Protein AF-X1CEB2-F1 (afdb_monomer_lite)

Organism: NCBI:txid412755

Radius of gyration: 35.11 Å; chains: 1; bounding box: 62×77×97 Å

Structure (mmCIF, N/CA/C/O backbone):
data_AF-X1CEB2-F1
#
_entry.id   AF-X1CEB2-F1
#
loop_
_atom_site.group_PDB
_atom_site.id
_atom_site.type_symbol
_atom_site.label_atom_id
_atom_site.label_alt_id
_atom_site.label_comp_id
_atom_site.label_asym_id
_atom_site.label_entity_id
_atom_site.label_seq_id
_atom_site.pdbx_PDB_ins_code
_atom_site.Cartn_x
_atom_site.Cartn_y
_atom_site.Cartn_z
_atom_site.occupancy
_atom_site.B_iso_or_equiv
_atom_site.auth_seq_id
_atom_site.auth_comp_id
_atom_site.auth_asym_id
_atom_site.auth_atom_id
_atom_site.pdbx_PDB_model_num
ATOM 1 N N . SER A 1 1 ? 34.721 19.495 4.329 1.00 43.88 1 SER A N 1
ATOM 2 C CA . SER A 1 1 ? 34.462 19.969 5.704 1.00 43.88 1 SER A CA 1
ATOM 3 C C . SER A 1 1 ? 33.907 18.803 6.505 1.00 43.88 1 SER A C 1
ATOM 5 O O . SER A 1 1 ? 32.762 18.424 6.318 1.00 43.88 1 SER A O 1
ATOM 7 N N . LEU A 1 2 ? 34.766 18.150 7.291 1.00 29.27 2 LEU A N 1
ATOM 8 C CA . LEU A 1 2 ? 34.435 16.990 8.127 1.00 29.27 2 LEU A CA 1
ATOM 9 C C . LEU A 1 2 ? 34.033 17.492 9.516 1.00 29.27 2 LEU A C 1
ATOM 11 O O . LEU A 1 2 ? 34.863 18.062 10.221 1.00 29.27 2 LEU A O 1
ATOM 15 N N . THR A 1 3 ? 32.770 17.304 9.892 1.00 33.66 3 THR A N 1
ATOM 16 C CA . THR A 1 3 ? 32.265 17.666 11.220 1.00 33.66 3 THR A CA 1
ATOM 17 C C . THR A 1 3 ? 32.551 16.522 12.190 1.00 33.66 3 THR A C 1
ATOM 19 O O . THR A 1 3 ? 31.974 15.441 12.091 1.00 33.66 3 THR A O 1
ATOM 22 N N . LEU A 1 4 ? 33.492 16.762 13.103 1.00 30.94 4 LEU A N 1
ATOM 23 C CA . LEU A 1 4 ? 33.868 15.872 14.198 1.00 30.94 4 LEU A CA 1
ATOM 24 C C . LEU A 1 4 ? 32.735 15.844 15.242 1.00 30.94 4 LEU A C 1
ATOM 26 O O . LEU A 1 4 ? 32.425 16.875 15.835 1.00 30.94 4 LEU A O 1
ATOM 30 N N . TYR A 1 5 ? 32.139 14.679 15.504 1.00 30.50 5 TYR A N 1
ATOM 31 C CA . TYR A 1 5 ? 31.246 14.493 16.652 1.00 30.50 5 TYR A CA 1
ATOM 32 C C . TYR A 1 5 ? 32.079 14.254 17.917 1.00 30.50 5 TYR A C 1
ATOM 34 O O . TYR A 1 5 ? 32.694 13.200 18.086 1.00 30.50 5 TYR A O 1
ATOM 42 N N . GLN A 1 6 ? 32.104 15.244 18.811 1.00 33.94 6 GLN A N 1
ATOM 43 C CA . GLN A 1 6 ? 32.663 15.109 20.154 1.00 33.94 6 GLN A CA 1
ATOM 44 C C . GLN A 1 6 ? 31.704 14.295 21.032 1.00 33.94 6 GLN A C 1
ATOM 46 O O . GLN A 1 6 ? 30.565 14.686 21.280 1.00 33.94 6 GLN A O 1
ATOM 51 N N . LYS A 1 7 ? 32.184 13.147 21.511 1.00 37.31 7 LYS A N 1
ATOM 52 C CA . LYS A 1 7 ? 31.501 12.290 22.482 1.00 37.31 7 LYS A CA 1
ATOM 53 C C . LYS A 1 7 ? 31.576 12.964 23.857 1.00 37.31 7 LYS A C 1
ATOM 55 O O . LYS A 1 7 ? 32.637 12.989 24.474 1.00 37.31 7 LYS A O 1
ATOM 60 N N . VAL A 1 8 ? 30.469 13.549 24.310 1.00 38.50 8 VAL A N 1
ATOM 61 C CA . VAL A 1 8 ? 30.357 14.157 25.645 1.00 38.50 8 VAL A CA 1
ATOM 62 C C . VAL A 1 8 ? 30.125 13.039 26.662 1.00 38.50 8 VAL A C 1
ATOM 64 O O . VAL A 1 8 ? 29.129 12.324 26.585 1.00 38.50 8 VAL A O 1
ATOM 67 N N . SER A 1 9 ? 31.066 12.853 27.588 1.00 43.09 9 SER A N 1
ATOM 68 C CA . SER A 1 9 ? 30.920 11.912 28.703 1.00 43.09 9 SER A CA 1
ATOM 69 C C . SER A 1 9 ? 29.807 12.359 29.663 1.00 43.09 9 SER A C 1
ATOM 71 O O . SER A 1 9 ? 29.659 13.563 29.895 1.00 43.09 9 SER A O 1
ATOM 73 N N . PRO A 1 10 ? 29.045 11.423 30.258 1.00 41.50 10 PRO A N 1
ATOM 74 C CA . PRO A 1 10 ? 28.002 11.753 31.221 1.00 41.50 10 PRO A CA 1
ATOM 75 C C . PRO A 1 10 ? 28.608 12.390 32.478 1.00 41.50 10 PRO A C 1
ATOM 77 O O . PRO A 1 10 ? 29.572 11.880 33.051 1.00 41.50 10 PRO A O 1
ATOM 80 N N . ARG A 1 11 ? 28.043 13.529 32.895 1.00 44.78 11 ARG A N 1
ATOM 81 C CA . ARG A 1 11 ? 28.369 14.183 34.167 1.00 44.78 11 ARG A CA 1
ATOM 82 C C . ARG A 1 11 ? 27.870 13.313 35.320 1.00 44.78 11 ARG A C 1
ATOM 84 O O . ARG A 1 11 ? 26.710 12.910 35.326 1.00 44.78 11 ARG A O 1
ATOM 91 N N . SER A 1 12 ? 28.741 13.060 36.292 1.00 49.38 12 SER A N 1
ATOM 92 C CA . SER A 1 12 ? 28.392 12.397 37.548 1.00 49.38 12 SER A CA 1
ATOM 93 C C . SER A 1 12 ? 27.309 13.182 38.306 1.00 49.38 12 SER A C 1
ATOM 95 O O . SER A 1 12 ? 27.364 14.417 38.313 1.00 49.38 12 SER A O 1
ATOM 97 N N . PRO A 1 13 ? 26.350 12.505 38.961 1.00 49.38 13 PRO A N 1
ATOM 98 C CA . PRO A 1 13 ? 25.328 13.169 39.759 1.00 49.38 13 PRO A CA 1
ATOM 99 C C . PRO A 1 13 ? 25.946 13.780 41.025 1.00 49.38 13 PRO A C 1
ATOM 101 O O . PRO A 1 13 ? 26.781 13.164 41.689 1.00 49.38 13 PRO A O 1
ATOM 104 N N . LEU A 1 14 ? 25.539 15.010 41.342 1.00 54.09 14 LEU A N 1
ATOM 105 C CA . LEU A 1 14 ? 25.906 15.697 42.580 1.00 54.09 14 LEU A CA 1
ATOM 106 C C . LEU A 1 14 ? 25.208 15.027 43.779 1.00 54.09 14 LEU A C 1
ATOM 108 O O . LEU A 1 14 ? 24.024 14.699 43.677 1.00 54.09 14 LEU A O 1
ATOM 112 N N . PRO A 1 15 ? 25.889 14.849 44.924 1.00 56.75 15 PRO A N 1
ATOM 113 C CA . PRO A 1 15 ? 25.266 14.335 46.133 1.00 56.75 15 PRO A CA 1
ATOM 114 C C . PRO A 1 15 ? 24.570 15.477 46.889 1.00 56.75 15 PRO A C 1
ATOM 116 O O . PRO A 1 15 ? 25.174 16.522 47.122 1.00 56.75 15 PRO A O 1
ATOM 119 N N . GLY A 1 16 ? 23.325 15.265 47.326 1.00 56.09 16 GLY A N 1
ATOM 120 C CA . GLY A 1 16 ? 22.755 16.042 48.438 1.00 56.09 16 GLY A CA 1
ATOM 121 C C . GLY A 1 16 ? 21.576 16.974 48.148 1.00 56.09 16 GLY A C 1
ATOM 122 O O . GLY A 1 16 ? 21.402 17.944 48.877 1.00 56.09 16 GLY A O 1
ATOM 123 N N . GLY A 1 17 ? 20.739 16.689 47.148 1.00 43.66 17 GLY A N 1
ATOM 124 C CA . GLY A 1 17 ? 19.412 17.304 47.025 1.00 43.66 17 GLY A CA 1
ATOM 125 C C . GLY A 1 17 ? 18.332 16.237 47.148 1.00 43.66 17 GLY A C 1
ATOM 126 O O . GLY A 1 17 ? 18.301 15.323 46.332 1.00 43.66 17 GLY A O 1
ATOM 127 N N . ASN A 1 18 ? 17.475 16.323 48.166 1.00 50.88 18 ASN A N 1
ATOM 128 C CA . ASN A 1 18 ? 16.294 15.473 48.293 1.00 50.88 18 ASN A CA 1
ATOM 129 C C . ASN A 1 18 ? 15.324 15.824 47.138 1.00 50.88 18 ASN A C 1
ATOM 131 O O . ASN A 1 18 ? 14.776 16.926 47.161 1.00 50.88 18 ASN A O 1
ATOM 135 N N . PRO A 1 19 ? 15.124 14.971 46.110 1.00 47.44 19 PRO A N 1
ATOM 136 C CA . PRO A 1 19 ? 14.366 15.333 44.909 1.00 47.44 19 PRO A CA 1
ATOM 137 C C . PRO A 1 19 ? 12.847 15.154 45.067 1.00 47.44 19 PRO A C 1
ATOM 139 O O . PRO A 1 19 ? 12.110 15.253 44.095 1.00 47.44 19 PRO A O 1
ATOM 142 N N . LEU A 1 20 ? 12.364 14.890 46.283 1.00 46.47 20 LEU A N 1
ATOM 143 C CA . LEU A 1 20 ? 10.971 14.529 46.560 1.00 46.47 20 LEU A CA 1
ATOM 144 C C . LEU A 1 20 ? 10.123 15.697 47.083 1.00 46.47 20 LEU A C 1
ATOM 146 O O . LEU A 1 20 ? 9.143 15.482 47.789 1.00 46.47 20 LEU A O 1
ATOM 150 N N . ALA A 1 21 ? 10.442 16.937 46.705 1.00 50.28 21 ALA A N 1
ATOM 151 C CA . ALA A 1 21 ? 9.417 17.980 46.664 1.00 50.28 21 ALA A CA 1
ATOM 152 C C . ALA A 1 21 ? 8.608 17.778 45.373 1.00 50.28 21 ALA A C 1
ATOM 154 O O . ALA A 1 21 ? 8.754 18.514 44.399 1.00 50.28 21 ALA A O 1
ATOM 155 N N . LEU A 1 22 ? 7.849 16.678 45.367 1.00 49.28 22 LEU A N 1
ATOM 156 C CA . LEU A 1 22 ? 6.928 16.281 44.315 1.00 49.28 22 LEU A CA 1
ATOM 157 C C . LEU A 1 22 ? 5.978 17.440 44.029 1.00 49.28 22 LEU A C 1
ATOM 159 O O . LEU A 1 22 ? 5.303 17.949 44.927 1.00 49.28 22 LEU A O 1
ATOM 163 N N . TYR A 1 23 ? 5.957 17.846 42.765 1.00 48.47 23 TYR A N 1
ATOM 164 C CA . TYR A 1 23 ? 4.911 18.676 42.203 1.00 48.47 23 TYR A CA 1
ATOM 165 C C . TYR A 1 23 ? 3.559 18.066 42.588 1.00 48.47 23 TYR A C 1
ATOM 167 O O . TYR A 1 23 ? 3.249 16.941 42.204 1.00 48.47 23 TYR A O 1
ATOM 175 N N . LYS A 1 24 ? 2.770 18.801 43.379 1.00 51.56 24 LYS A N 1
ATOM 176 C CA . LYS A 1 24 ? 1.338 18.544 43.550 1.00 51.56 24 LYS A CA 1
ATOM 177 C C . LYS A 1 24 ? 0.628 18.975 42.265 1.00 51.56 24 LYS A C 1
ATOM 179 O O . LYS A 1 24 ? -0.045 20.001 42.244 1.00 51.56 24 LYS A O 1
ATOM 184 N N . GLU A 1 25 ? 0.855 18.247 41.180 1.00 55.91 25 GLU A N 1
ATOM 185 C CA . GLU A 1 25 ? -0.029 18.323 40.021 1.00 55.91 25 GLU A CA 1
ATOM 186 C C . GLU A 1 25 ? -1.347 17.670 40.436 1.00 55.91 25 GLU A C 1
ATOM 188 O O . GLU A 1 25 ? -1.366 16.593 41.040 1.00 55.91 25 GLU A O 1
ATOM 193 N N . SER A 1 26 ? -2.459 18.369 40.209 1.00 61.12 26 SER A N 1
ATOM 194 C CA . SER A 1 26 ? -3.783 17.804 40.449 1.00 61.12 26 SER A CA 1
ATOM 195 C C . SER A 1 26 ? -3.896 16.495 39.674 1.00 61.12 26 SER A C 1
ATOM 197 O O . SER A 1 26 ? -3.499 16.431 38.515 1.00 61.12 26 SER A O 1
ATOM 199 N N . THR A 1 27 ? -4.458 15.454 40.285 1.00 61.38 27 THR A N 1
ATOM 200 C CA . THR A 1 27 ? -4.599 14.102 39.705 1.00 61.38 27 THR A CA 1
ATOM 201 C C . THR A 1 27 ? -5.292 14.074 38.331 1.00 61.38 27 THR A C 1
ATOM 203 O O . THR A 1 27 ? -5.174 13.090 37.596 1.00 61.38 27 THR A O 1
ATOM 206 N N . SER A 1 28 ? -5.952 15.170 37.938 1.00 67.44 28 SER A N 1
ATOM 207 C CA . SER A 1 28 ? -6.462 15.417 36.589 1.00 67.44 28 SER A CA 1
ATOM 208 C C . SER A 1 28 ? -5.383 15.541 35.502 1.00 67.44 28 SER A C 1
ATOM 210 O O . SER A 1 28 ? -5.720 15.373 34.336 1.00 67.44 28 SER A O 1
ATOM 212 N N . GLU A 1 29 ? -4.115 15.800 35.841 1.00 82.50 29 GLU A N 1
ATOM 213 C CA . GLU A 1 29 ? -3.022 16.033 34.876 1.00 82.50 29 GLU A CA 1
ATOM 214 C C . GLU A 1 29 ? -2.165 14.792 34.580 1.00 82.50 29 GLU A C 1
ATOM 216 O O . GLU A 1 29 ? -1.305 14.824 33.699 1.00 82.50 29 GLU A O 1
ATOM 221 N N . LEU A 1 30 ? -2.399 13.668 35.267 1.00 86.56 30 LEU A N 1
ATOM 222 C CA . LEU A 1 30 ? -1.682 12.432 34.956 1.00 86.56 30 LEU A CA 1
ATOM 223 C C . LEU A 1 30 ? -2.038 11.955 33.542 1.00 86.56 30 LEU A C 1
ATOM 225 O O . LEU A 1 30 ? -3.216 11.823 33.204 1.00 86.56 30 LEU A O 1
ATOM 229 N N . SER A 1 31 ? -1.016 11.632 32.745 1.00 90.06 31 SER A N 1
ATOM 230 C CA . SER A 1 31 ? -1.212 10.963 31.458 1.00 90.06 31 SER A CA 1
ATOM 231 C C . SER A 1 31 ? -1.927 9.623 31.646 1.00 90.06 31 SER A C 1
ATOM 233 O O . SER A 1 31 ? -1.720 8.933 32.650 1.00 90.06 31 SER A O 1
ATOM 235 N N . ASP A 1 32 ? -2.731 9.223 30.661 1.00 88.56 32 ASP A N 1
ATOM 236 C CA . ASP A 1 32 ? -3.500 7.971 30.710 1.00 88.56 32 ASP A CA 1
ATOM 237 C C . ASP A 1 32 ? -2.604 6.745 30.936 1.00 88.56 32 ASP A C 1
ATOM 239 O O . ASP A 1 32 ? -2.981 5.803 31.631 1.00 88.56 32 ASP A O 1
ATOM 243 N N . GLU A 1 33 ? -1.374 6.780 30.422 1.00 90.69 33 GLU A N 1
ATOM 244 C CA . GLU A 1 33 ? -0.394 5.707 30.591 1.00 90.69 33 GLU A CA 1
ATOM 245 C C . GLU A 1 33 ? 0.154 5.627 32.028 1.00 90.69 33 GLU A C 1
ATOM 247 O O . GLU A 1 33 ? 0.277 4.533 32.587 1.00 90.69 33 GLU A O 1
ATOM 252 N N . ASN A 1 34 ? 0.390 6.773 32.677 1.00 92.00 34 ASN A N 1
ATOM 253 C CA . ASN A 1 34 ? 0.783 6.816 34.088 1.00 92.00 34 ASN A CA 1
ATOM 254 C C . ASN A 1 34 ? -0.372 6.380 34.997 1.00 92.00 34 ASN A C 1
ATOM 256 O O . ASN A 1 34 ? -0.156 5.575 35.907 1.00 92.00 34 ASN A O 1
ATOM 260 N N . LYS A 1 35 ? -1.601 6.848 34.721 1.00 93.44 35 LYS A N 1
ATOM 261 C CA . LYS A 1 35 ? -2.811 6.392 35.427 1.00 93.44 35 LYS A CA 1
ATOM 262 C C . LYS A 1 35 ? -2.974 4.879 35.297 1.00 93.44 35 LYS A C 1
ATOM 264 O O . LYS A 1 35 ? -3.154 4.202 36.307 1.00 93.44 35 LYS A O 1
ATOM 269 N N . ARG A 1 36 ? -2.824 4.331 34.085 1.00 94.69 36 ARG A N 1
ATOM 270 C CA . ARG A 1 36 ? -2.888 2.884 33.833 1.00 94.69 36 ARG A CA 1
ATOM 271 C C . ARG A 1 36 ? -1.859 2.114 34.644 1.00 94.69 36 ARG A C 1
ATOM 273 O O . ARG A 1 36 ? -2.226 1.139 35.288 1.00 94.69 36 ARG A O 1
ATOM 280 N N . SER A 1 37 ? -0.601 2.549 34.650 1.00 94.19 37 SER A N 1
ATOM 281 C CA . SER A 1 37 ? 0.468 1.882 35.406 1.00 94.19 37 SER A CA 1
ATOM 282 C C . SER A 1 37 ? 0.208 1.872 36.922 1.00 94.19 37 SER A C 1
ATOM 284 O O . SER A 1 37 ? 0.387 0.843 37.584 1.00 94.19 37 SER A O 1
ATOM 286 N N . LEU A 1 38 ? -0.286 2.989 37.472 1.00 94.06 38 LEU A N 1
ATOM 287 C CA . LEU A 1 38 ? -0.655 3.100 38.888 1.00 94.06 38 LEU A CA 1
ATOM 288 C C . LEU A 1 38 ? -1.828 2.181 39.246 1.00 94.06 38 LEU A C 1
ATOM 290 O O . LEU A 1 38 ? -1.714 1.372 40.167 1.00 94.06 38 LEU A O 1
ATOM 294 N N . LEU A 1 39 ? -2.925 2.255 38.486 1.00 95.06 39 LEU A N 1
ATOM 295 C CA . LEU A 1 39 ? -4.115 1.426 38.709 1.00 95.06 39 LEU A CA 1
ATOM 296 C C . LEU A 1 39 ? -3.801 -0.066 38.541 1.00 95.06 39 LEU A C 1
ATOM 298 O O . LEU A 1 39 ? -4.241 -0.884 39.343 1.00 95.06 39 LEU A O 1
ATOM 302 N N . GLN A 1 40 ? -2.974 -0.418 37.555 1.00 94.75 40 GLN A N 1
ATOM 303 C CA . GLN A 1 40 ? -2.488 -1.778 37.335 1.00 94.75 40 GLN A CA 1
ATOM 304 C C . GLN A 1 40 ? -1.700 -2.311 38.539 1.00 94.75 40 GLN A C 1
ATOM 306 O O . GLN A 1 40 ? -1.894 -3.457 38.956 1.00 94.75 40 GLN A O 1
ATOM 311 N N . THR A 1 41 ? -0.807 -1.492 39.100 1.00 92.44 41 THR A N 1
ATOM 312 C CA . THR A 1 41 ? -0.006 -1.862 40.276 1.00 92.44 41 THR A CA 1
ATOM 313 C C . THR A 1 41 ? -0.901 -2.057 41.496 1.00 92.44 41 THR A C 1
ATOM 315 O O . THR A 1 41 ? -0.816 -3.094 42.152 1.00 92.44 41 THR A O 1
ATOM 318 N N . ALA A 1 42 ? -1.815 -1.116 41.742 1.00 93.81 42 ALA A N 1
ATOM 319 C CA . ALA A 1 42 ? -2.747 -1.180 42.861 1.00 93.81 42 ALA A CA 1
ATOM 320 C C . ALA A 1 42 ? -3.703 -2.383 42.764 1.00 93.81 42 ALA A C 1
ATOM 322 O O . ALA A 1 42 ? -3.889 -3.083 43.755 1.00 93.81 42 ALA A O 1
ATOM 323 N N . LEU A 1 43 ? -4.236 -2.702 41.576 1.00 92.06 43 LEU A N 1
ATOM 324 C CA . LEU A 1 43 ? -5.028 -3.924 41.362 1.00 92.06 43 LEU A CA 1
ATOM 325 C C . LEU A 1 43 ? -4.208 -5.189 41.638 1.00 92.06 43 LEU A C 1
ATOM 327 O O . LEU A 1 43 ? -4.693 -6.130 42.259 1.00 92.06 43 LEU A O 1
ATOM 331 N N . THR A 1 44 ? -2.950 -5.223 41.193 1.00 90.31 44 THR A N 1
ATOM 332 C CA . THR A 1 44 ? -2.062 -6.374 41.425 1.00 90.31 44 THR A CA 1
ATOM 333 C C . THR A 1 44 ? -1.816 -6.602 42.922 1.00 90.31 44 THR A C 1
ATOM 335 O O . THR A 1 44 ? -1.731 -7.752 43.366 1.00 90.31 44 THR A O 1
ATOM 338 N N . ASP A 1 45 ? -1.712 -5.516 43.691 1.00 89.88 45 ASP A N 1
ATOM 339 C CA . ASP A 1 45 ? -1.539 -5.547 45.144 1.00 89.88 45 ASP A CA 1
ATOM 340 C C . ASP A 1 45 ? -2.830 -5.949 45.879 1.00 89.88 45 ASP A C 1
ATOM 342 O O . ASP A 1 45 ? -2.774 -6.837 46.734 1.00 89.88 45 ASP A O 1
ATOM 346 N N . GLU A 1 46 ? -3.982 -5.380 45.501 1.00 88.19 46 GLU A N 1
ATOM 347 C CA . GLU A 1 46 ? -5.307 -5.682 46.073 1.00 88.19 46 GLU A CA 1
ATOM 348 C C . GLU A 1 46 ? -5.660 -7.171 45.939 1.00 88.19 46 GLU A C 1
ATOM 350 O O . GLU A 1 46 ? -6.045 -7.827 46.908 1.00 88.19 46 GLU A O 1
ATOM 355 N N . TYR A 1 47 ? -5.434 -7.749 44.754 1.00 83.69 47 TYR A N 1
ATOM 356 C CA . TYR A 1 47 ? -5.704 -9.165 44.482 1.00 83.69 47 TYR A CA 1
ATOM 357 C C . TYR A 1 47 ? -4.630 -10.123 45.021 1.00 83.69 47 TYR A C 1
ATOM 359 O O . TYR A 1 47 ? -4.696 -11.327 44.768 1.00 83.69 47 TYR A O 1
ATOM 367 N N . GLN A 1 48 ? -3.637 -9.616 45.761 1.00 75.31 48 GLN A N 1
ATOM 368 C CA . GLN A 1 48 ? -2.592 -10.402 46.431 1.00 75.31 48 GLN A CA 1
ATOM 369 C C . GLN A 1 48 ? -1.875 -11.415 45.520 1.00 75.31 48 GLN A C 1
ATOM 371 O O . GLN A 1 48 ? -1.342 -12.426 45.991 1.00 75.31 48 GLN A O 1
ATOM 376 N N . LEU A 1 49 ? -1.767 -11.120 44.219 1.00 63.56 49 LEU A N 1
ATOM 377 C CA . LEU A 1 49 ? -1.168 -12.012 43.209 1.00 63.56 49 LEU A CA 1
ATOM 378 C C . LEU A 1 49 ? 0.316 -12.323 43.467 1.00 63.56 49 LEU A C 1
ATOM 380 O O . LEU A 1 49 ? 0.917 -13.153 42.792 1.00 63.56 49 LEU A O 1
ATOM 384 N N . LYS A 1 50 ? 0.923 -11.671 44.463 1.00 57.69 50 LYS A N 1
ATOM 385 C CA . LYS A 1 50 ? 2.296 -11.904 44.916 1.00 57.69 50 LYS A CA 1
ATOM 386 C C . LYS A 1 50 ? 2.459 -13.146 45.809 1.00 57.69 50 LYS A C 1
ATOM 388 O O . LYS A 1 50 ? 3.604 -13.485 46.105 1.00 57.69 50 LYS A O 1
ATOM 393 N N . LYS A 1 51 ? 1.382 -13.801 46.278 1.00 58.06 51 LYS A N 1
ATOM 394 C CA . LYS A 1 51 ? 1.482 -14.838 47.332 1.00 58.06 51 LYS A CA 1
ATOM 395 C C . LYS A 1 51 ? 1.011 -16.255 46.988 1.00 58.06 51 LYS A C 1
ATOM 397 O O . LYS A 1 51 ? 1.427 -17.162 47.703 1.00 58.06 51 LYS A O 1
ATOM 402 N N . GLU A 1 52 ? 0.244 -16.495 45.924 1.00 50.91 52 GLU A N 1
ATOM 403 C CA . GLU A 1 52 ? -0.255 -17.850 45.621 1.00 50.91 52 GLU A CA 1
ATOM 404 C C . GLU A 1 52 ? 0.213 -18.403 44.266 1.00 50.91 52 GLU A C 1
ATOM 406 O O . GLU A 1 52 ? 0.254 -17.716 43.247 1.00 50.91 52 GLU A O 1
ATOM 411 N N . THR A 1 53 ? 0.589 -19.685 44.282 1.00 52.31 53 THR A N 1
ATOM 412 C CA . THR A 1 53 ? 0.881 -20.516 43.106 1.00 52.31 53 THR A CA 1
ATOM 413 C C . THR A 1 53 ? -0.235 -21.558 42.973 1.00 52.31 53 THR A C 1
ATOM 415 O O . THR A 1 53 ? -0.517 -22.240 43.957 1.00 52.31 53 THR A O 1
ATOM 418 N N . PRO A 1 54 ? -0.856 -21.741 41.792 1.00 54.94 54 PRO A N 1
ATOM 419 C CA . PRO A 1 54 ? -0.535 -21.134 40.501 1.00 54.94 54 PRO A CA 1
ATOM 420 C C . PRO A 1 54 ? -1.034 -19.689 40.384 1.00 54.94 54 PRO A C 1
ATOM 422 O O . PRO A 1 54 ? -2.172 -19.383 40.725 1.00 54.94 54 PRO A O 1
ATOM 425 N N . ILE A 1 55 ? -0.160 -18.821 39.868 1.00 52.91 55 ILE A N 1
ATOM 426 C CA . ILE A 1 55 ? -0.452 -17.412 39.599 1.00 52.91 55 ILE A CA 1
ATOM 427 C C . ILE A 1 55 ? -1.620 -17.378 38.603 1.00 52.91 55 ILE A C 1
ATOM 429 O O . ILE A 1 55 ? -1.473 -17.927 37.504 1.00 52.91 55 ILE A O 1
ATOM 433 N N . PRO A 1 56 ? -2.770 -16.782 38.957 1.00 57.59 56 PRO A N 1
ATOM 434 C CA . PRO A 1 56 ? -3.845 -16.572 38.004 1.00 57.59 56 PRO A CA 1
ATOM 435 C C . PRO A 1 56 ? -3.288 -15.821 36.788 1.00 57.59 56 PRO A C 1
ATOM 437 O O . PRO A 1 56 ? -2.495 -14.894 36.957 1.00 57.59 56 PRO A O 1
ATOM 440 N N . SER A 1 57 ? -3.645 -16.232 35.568 1.00 61.88 57 SER A N 1
ATOM 441 C CA . SER A 1 57 ? -3.289 -15.488 34.352 1.00 61.88 57 SER A CA 1
ATOM 442 C C . SER A 1 57 ? -3.656 -14.015 34.562 1.00 61.88 57 SER A C 1
ATOM 444 O O . SER A 1 57 ? -4.820 -13.712 34.821 1.00 61.88 57 SER A O 1
ATOM 446 N N . GLY A 1 58 ? -2.621 -13.168 34.575 1.00 76.44 58 GLY A N 1
ATOM 447 C CA . GLY A 1 58 ? -2.553 -11.941 35.371 1.00 76.44 58 GLY A CA 1
ATOM 448 C C . GLY A 1 58 ? -3.739 -10.995 35.236 1.00 76.44 58 GLY A C 1
ATOM 449 O O . GLY A 1 58 ? -4.370 -10.911 34.189 1.00 76.44 58 GLY A O 1
ATOM 450 N N . VAL A 1 59 ? -4.011 -10.259 36.312 1.00 90.06 59 VAL A N 1
ATOM 451 C CA . VAL A 1 59 ? -4.943 -9.130 36.281 1.00 90.06 59 VAL A CA 1
ATOM 452 C C . VAL A 1 59 ? -4.368 -8.060 35.362 1.00 90.06 59 VAL A C 1
ATOM 454 O O . VAL A 1 59 ? -3.204 -7.698 35.529 1.00 90.06 59 VAL A O 1
ATOM 457 N N . TYR A 1 60 ? -5.146 -7.547 34.411 1.00 93.12 60 TYR A N 1
ATOM 458 C CA . TYR A 1 60 ? -4.735 -6.398 33.602 1.00 93.12 60 TYR A CA 1
ATOM 459 C C . TYR A 1 60 ? -5.874 -5.409 33.383 1.00 93.12 60 TYR A C 1
ATOM 461 O O . TYR A 1 60 ? -7.023 -5.804 33.205 1.00 93.12 60 TYR A O 1
ATOM 469 N N . VAL A 1 61 ? -5.550 -4.118 33.398 1.00 94.75 61 VAL A N 1
ATOM 470 C CA . VAL A 1 61 ? -6.487 -3.037 33.074 1.00 94.75 61 VAL A CA 1
ATOM 471 C C . VAL A 1 61 ? -6.718 -3.020 31.562 1.00 94.75 61 VAL A C 1
ATOM 473 O O . VAL A 1 61 ? -5.773 -2.837 30.790 1.00 94.75 61 VAL A O 1
ATOM 476 N N . GLU A 1 62 ? -7.969 -3.212 31.146 1.00 93.44 62 GLU A N 1
ATOM 477 C CA . GLU A 1 62 ? -8.392 -3.136 29.744 1.00 93.44 62 GLU A CA 1
ATOM 478 C C . GLU A 1 62 ? -8.608 -1.676 29.342 1.00 93.44 62 GLU A C 1
ATOM 480 O O . GLU A 1 62 ? -7.908 -1.190 28.452 1.00 93.44 62 GLU A O 1
ATOM 485 N N . ASP A 1 63 ? -9.472 -0.966 30.075 1.00 93.19 63 ASP A N 1
ATOM 486 C CA . ASP A 1 63 ? -9.882 0.416 29.801 1.00 93.19 63 ASP A CA 1
ATOM 487 C C . ASP A 1 63 ? -10.028 1.234 31.092 1.00 93.19 63 ASP A C 1
ATOM 489 O O . ASP A 1 63 ? -10.323 0.700 32.164 1.00 93.19 63 ASP A O 1
ATOM 493 N N . ILE A 1 64 ? -9.821 2.550 30.993 1.00 94.19 64 ILE A N 1
ATOM 494 C CA . ILE A 1 64 ? -9.926 3.497 32.111 1.00 94.19 64 ILE A CA 1
ATOM 495 C C . ILE A 1 64 ? -10.860 4.618 31.685 1.00 94.19 64 ILE A C 1
ATOM 497 O O . ILE A 1 64 ? -10.638 5.260 30.661 1.00 94.19 64 ILE A O 1
ATOM 501 N N . PHE A 1 65 ? -11.877 4.856 32.499 1.00 93.31 65 PHE A N 1
ATOM 502 C CA . PHE A 1 65 ? -12.820 5.953 32.364 1.00 93.31 65 PHE A CA 1
ATOM 503 C C . PHE A 1 65 ? -12.627 6.932 33.530 1.00 93.31 65 PHE A C 1
ATOM 505 O O . PHE A 1 65 ? -11.773 6.734 34.402 1.00 93.31 65 PHE A O 1
ATOM 512 N N . GLU A 1 66 ? -13.379 8.029 33.525 1.00 90.50 66 GLU A N 1
ATOM 513 C CA . GLU A 1 66 ? -13.229 9.097 34.519 1.00 90.50 66 GLU A CA 1
ATOM 514 C C . GLU A 1 66 ? -13.552 8.619 35.946 1.00 90.50 66 GLU A C 1
ATOM 516 O O . GLU A 1 66 ? -12.845 8.963 36.890 1.00 90.50 66 GLU A O 1
ATOM 521 N N . ASP A 1 67 ? -14.571 7.774 36.092 1.00 93.50 67 ASP A N 1
ATOM 522 C CA . ASP A 1 67 ? -15.145 7.331 37.367 1.00 93.50 67 ASP A CA 1
ATOM 523 C C . ASP A 1 67 ? -15.034 5.814 37.613 1.00 93.50 67 ASP A C 1
ATOM 525 O O . ASP A 1 67 ? -15.232 5.341 38.736 1.00 93.50 67 ASP A O 1
ATOM 529 N N . TYR A 1 68 ? -14.687 5.031 36.588 1.00 95.62 68 TYR A N 1
ATOM 530 C CA . TYR A 1 68 ? -14.499 3.583 36.689 1.00 95.62 68 TYR A CA 1
ATOM 531 C C . TYR A 1 68 ? -13.414 3.064 35.749 1.00 95.62 68 TYR A C 1
ATOM 533 O O . TYR A 1 68 ? -12.967 3.742 34.831 1.00 95.62 68 TYR A O 1
ATOM 541 N N . LEU A 1 69 ? -12.992 1.825 35.966 1.00 95.81 69 LEU A N 1
ATOM 542 C CA . LEU A 1 69 ? -12.098 1.109 35.065 1.00 95.81 69 LEU A CA 1
ATOM 543 C C . LEU A 1 69 ? -12.666 -0.276 34.752 1.00 95.81 69 LEU A C 1
ATOM 545 O O . LEU A 1 69 ? -13.429 -0.843 35.542 1.00 95.81 69 LEU A O 1
ATOM 549 N N . ILE A 1 70 ? -12.284 -0.807 33.596 1.00 94.69 70 ILE A N 1
ATOM 550 C CA . ILE A 1 70 ? -12.552 -2.186 33.194 1.00 94.69 70 ILE A CA 1
ATOM 551 C C . ILE A 1 70 ? -11.233 -2.943 33.255 1.00 94.69 70 ILE A C 1
ATOM 553 O O . ILE A 1 70 ? -10.215 -2.499 32.724 1.00 94.69 70 ILE A O 1
ATOM 557 N N . TYR A 1 71 ? -11.237 -4.085 33.925 1.00 94.56 71 TYR A N 1
ATOM 558 C CA . TYR A 1 71 ? -10.062 -4.928 34.074 1.00 94.56 71 TYR A CA 1
ATOM 559 C C . TYR A 1 71 ? -10.437 -6.393 33.921 1.00 94.56 71 TYR A C 1
ATOM 561 O O . TYR A 1 71 ? -11.559 -6.814 34.202 1.00 94.56 71 TYR A O 1
ATOM 569 N N . ASN A 1 72 ? -9.472 -7.177 33.470 1.00 92.50 72 ASN A N 1
ATOM 570 C CA . ASN A 1 72 ? -9.627 -8.593 33.229 1.00 92.50 72 ASN A CA 1
ATOM 571 C C . ASN A 1 72 ? -8.965 -9.390 34.349 1.00 92.50 72 ASN A C 1
ATOM 573 O O . ASN A 1 72 ? -7.819 -9.124 34.708 1.00 92.50 72 ASN A O 1
ATOM 577 N N . VAL A 1 73 ? -9.667 -10.393 34.872 1.00 91.38 73 VAL A N 1
ATOM 578 C CA . VAL A 1 73 ? -9.128 -11.378 35.811 1.00 91.38 73 VAL A CA 1
ATOM 579 C C . VAL A 1 73 ? -9.403 -12.767 35.244 1.00 91.38 73 VAL A C 1
ATOM 581 O O . VAL A 1 73 ? -10.550 -13.213 35.214 1.00 91.38 73 VAL A O 1
ATOM 584 N N . ASN A 1 74 ? -8.360 -13.470 34.793 1.00 88.12 74 ASN A N 1
ATOM 585 C CA . ASN A 1 74 ? -8.463 -14.822 34.220 1.00 88.12 74 ASN A CA 1
ATOM 586 C C . ASN A 1 74 ? -9.452 -14.964 33.050 1.00 88.12 74 ASN A C 1
ATOM 588 O O . ASN A 1 74 ? -10.208 -15.934 32.976 1.00 88.12 74 ASN A O 1
ATOM 592 N N . GLY A 1 75 ? -9.471 -13.995 32.138 1.00 87.88 75 GLY A N 1
ATOM 593 C CA . GLY A 1 75 ? -10.375 -13.976 30.988 1.00 87.88 75 GLY A CA 1
ATOM 594 C C . GLY A 1 75 ? -11.776 -13.443 31.298 1.00 87.88 75 GLY A C 1
ATOM 595 O O . GLY A 1 75 ? -12.597 -13.370 30.389 1.00 87.88 75 GLY A O 1
ATOM 596 N N . GLN A 1 76 ? -12.064 -13.061 32.546 1.00 90.50 76 GLN A N 1
ATOM 597 C CA . GLN A 1 76 ? -13.331 -12.450 32.933 1.00 90.50 76 GLN A CA 1
ATOM 598 C C . GLN A 1 76 ? -13.145 -10.950 33.171 1.00 90.50 76 GLN A C 1
ATOM 600 O O . GLN A 1 76 ? -12.397 -10.556 34.061 1.00 90.50 76 GLN A O 1
ATOM 605 N N . ALA A 1 77 ? -13.869 -10.125 32.416 1.00 92.75 77 ALA A N 1
ATOM 606 C CA . ALA A 1 77 ? -13.892 -8.682 32.618 1.00 92.75 77 ALA A CA 1
ATOM 607 C C . ALA A 1 77 ? -14.766 -8.291 33.824 1.00 92.75 77 ALA A C 1
ATOM 609 O O . ALA A 1 77 ? -15.852 -8.854 34.040 1.00 92.75 77 ALA A O 1
ATOM 610 N N . TYR A 1 78 ? -14.288 -7.308 34.579 1.00 94.25 78 TYR A N 1
ATOM 611 C CA . TYR A 1 78 ? -14.941 -6.672 35.715 1.00 94.25 78 TYR A CA 1
ATOM 612 C C . TYR A 1 78 ? -14.872 -5.154 35.556 1.00 94.25 78 TYR A C 1
ATOM 614 O O . TYR A 1 78 ? -13.901 -4.616 35.027 1.00 94.25 78 TYR A O 1
ATOM 622 N N . LYS A 1 79 ? -15.908 -4.471 36.033 1.00 95.44 79 LYS A N 1
ATOM 623 C CA . LYS A 1 79 ? -15.998 -3.020 36.144 1.00 95.44 79 LYS A CA 1
ATOM 624 C C . LYS A 1 79 ? -15.898 -2.659 37.620 1.00 95.44 79 LYS A C 1
ATOM 626 O O . LYS A 1 79 ? -16.597 -3.247 38.437 1.00 95.44 79 LYS A O 1
ATOM 631 N N . ALA A 1 80 ? -15.059 -1.697 37.972 1.00 96.62 80 ALA A N 1
ATOM 632 C CA . ALA A 1 80 ? -15.028 -1.151 39.327 1.00 96.62 80 ALA A CA 1
ATOM 633 C C . ALA A 1 80 ? -14.854 0.364 39.265 1.00 96.62 80 ALA A C 1
ATOM 635 O O . ALA A 1 80 ? -14.036 0.862 38.488 1.00 96.62 80 ALA A O 1
ATOM 636 N N . SER A 1 81 ? -15.608 1.098 40.086 1.00 97.12 81 SER A N 1
ATOM 637 C CA . SER A 1 81 ? -15.301 2.505 40.341 1.00 97.12 81 SER A CA 1
ATOM 638 C C . SER A 1 81 ? -13.934 2.613 41.013 1.00 97.12 81 SER A C 1
ATOM 640 O O . SER A 1 81 ? -13.538 1.701 41.743 1.00 97.12 81 SER A O 1
ATOM 642 N N . TYR A 1 82 ? -13.222 3.717 40.827 1.00 96.44 82 TYR A N 1
ATOM 643 C CA . TYR A 1 82 ? -11.966 3.944 41.540 1.00 96.44 82 TYR A CA 1
ATOM 644 C C . TYR A 1 82 ? -11.852 5.383 42.023 1.00 96.44 82 TYR A C 1
ATOM 646 O O . TYR A 1 82 ? -12.465 6.294 41.471 1.00 96.44 82 TYR A O 1
ATOM 654 N N . THR A 1 83 ? -11.048 5.591 43.062 1.00 95.56 83 THR A N 1
ATOM 655 C CA . THR A 1 83 ? -10.612 6.931 43.462 1.00 95.56 83 THR A CA 1
ATOM 656 C C . THR A 1 83 ? -9.098 6.942 43.638 1.00 95.56 83 THR A C 1
ATOM 658 O O . THR A 1 83 ? -8.526 6.007 44.199 1.00 95.56 83 THR A O 1
ATOM 661 N N . LEU A 1 84 ? -8.445 7.984 43.118 1.00 94.62 84 LEU A N 1
ATOM 662 C CA . LEU A 1 84 ? -7.007 8.229 43.258 1.00 94.62 84 LEU A CA 1
ATOM 663 C C . LEU A 1 84 ? -6.794 9.336 44.292 1.00 94.62 84 LEU A C 1
ATOM 665 O O . LEU A 1 84 ? -7.217 10.474 44.077 1.00 94.62 84 LEU A O 1
ATOM 669 N N . ALA A 1 85 ? -6.141 9.007 45.404 1.00 94.06 85 ALA A N 1
ATOM 670 C CA . ALA A 1 85 ? -5.735 9.984 46.407 1.00 94.06 85 ALA A CA 1
ATOM 671 C C . ALA A 1 85 ? -4.521 10.814 45.932 1.00 94.06 85 ALA A C 1
ATOM 673 O O . ALA A 1 85 ? -3.818 10.439 44.993 1.00 94.06 85 ALA A O 1
ATOM 674 N N . GLU A 1 86 ? -4.260 11.954 46.590 1.00 89.38 86 GLU A N 1
ATOM 675 C CA . GLU A 1 86 ? -3.136 12.854 46.250 1.00 89.38 86 GLU A CA 1
ATOM 676 C C . GLU A 1 86 ? -1.756 12.176 46.333 1.00 89.38 86 GLU A C 1
ATOM 678 O O . GLU A 1 86 ? -0.803 12.633 45.710 1.00 89.38 86 GLU A O 1
ATOM 683 N N . ASP A 1 87 ? -1.631 11.102 47.111 1.00 90.56 87 ASP A N 1
ATOM 684 C CA . ASP A 1 87 ? -0.397 10.334 47.286 1.00 90.56 87 ASP A CA 1
ATOM 685 C C . ASP A 1 87 ? -0.190 9.253 46.206 1.00 90.56 87 ASP A C 1
ATOM 687 O O . ASP A 1 87 ? 0.802 8.525 46.247 1.00 90.56 87 ASP A O 1
ATOM 691 N N . GLY A 1 88 ? -1.109 9.149 45.239 1.00 89.56 88 GLY A N 1
ATOM 692 C CA . GLY A 1 88 ? -1.097 8.124 44.195 1.00 89.56 88 GLY A CA 1
ATOM 693 C C . GLY A 1 88 ? -1.693 6.784 44.631 1.00 89.56 88 GLY A C 1
ATOM 694 O O . GLY A 1 88 ? -1.692 5.838 43.840 1.00 89.56 88 GLY A O 1
ATOM 695 N N . THR A 1 89 ? -2.226 6.687 45.853 1.00 93.44 89 THR A N 1
ATOM 696 C CA . THR A 1 89 ? -2.925 5.488 46.319 1.00 93.44 89 THR A CA 1
ATOM 697 C C . THR A 1 89 ? -4.284 5.392 45.628 1.00 93.44 89 THR A C 1
ATOM 699 O O . THR A 1 89 ? -5.122 6.288 45.741 1.00 93.44 89 THR A O 1
ATOM 702 N N . ALA A 1 90 ? -4.511 4.294 44.908 1.00 95.38 90 ALA A N 1
ATOM 703 C CA . ALA A 1 90 ? -5.804 3.989 44.308 1.00 95.38 90 ALA A CA 1
ATOM 704 C C . ALA A 1 90 ? -6.632 3.106 45.246 1.00 95.38 90 ALA A C 1
ATOM 706 O O . ALA A 1 90 ? -6.120 2.137 45.805 1.00 95.38 90 ALA A O 1
ATOM 707 N N . THR A 1 91 ? -7.918 3.419 45.384 1.00 95.69 91 THR A N 1
ATOM 708 C CA . THR A 1 91 ? -8.898 2.534 46.025 1.00 95.69 91 THR A CA 1
ATOM 709 C C . THR A 1 91 ? -9.968 2.147 45.017 1.00 95.69 91 THR A C 1
ATOM 711 O O . THR A 1 91 ? -10.369 2.968 44.187 1.00 95.69 91 THR A O 1
ATOM 714 N N . PHE A 1 92 ? -10.409 0.892 45.072 1.00 96.31 92 PHE A N 1
ATOM 715 C CA . PHE A 1 92 ? -11.388 0.327 44.147 1.00 96.31 92 PHE A CA 1
ATOM 716 C C . PHE A 1 92 ? -12.716 0.089 44.868 1.00 96.31 92 PHE A C 1
ATOM 718 O O . PHE A 1 92 ? -12.743 -0.304 46.034 1.00 96.31 92 PHE A O 1
ATOM 725 N N . GLY A 1 93 ? -13.818 0.355 44.172 1.00 95.56 93 GLY A N 1
ATOM 726 C CA . GLY A 1 93 ? -15.159 -0.011 44.616 1.00 95.56 93 GLY A CA 1
ATOM 727 C C . GLY A 1 93 ? -15.426 -1.509 44.470 1.00 95.56 93 GLY A C 1
ATOM 728 O O . GLY A 1 93 ? -14.563 -2.281 44.049 1.00 95.56 93 GLY A O 1
ATOM 729 N N . GLU A 1 94 ? -16.649 -1.920 44.802 1.00 95.00 94 GLU A N 1
ATOM 730 C CA . GLU A 1 94 ? -17.072 -3.311 44.645 1.00 95.00 94 GLU A CA 1
ATOM 731 C C . GLU A 1 94 ? -17.055 -3.712 43.156 1.00 95.00 94 GLU A C 1
ATOM 733 O O . GLU A 1 94 ? -17.591 -2.981 42.318 1.00 95.00 94 GLU A O 1
ATOM 738 N N . PRO A 1 95 ? -16.415 -4.838 42.795 1.00 95.62 95 PRO A N 1
ATOM 739 C CA . PRO A 1 95 ? -16.261 -5.216 41.402 1.00 95.62 95 PRO A CA 1
ATOM 740 C C . PRO A 1 95 ? -17.543 -5.821 40.825 1.00 95.62 95 PRO A C 1
ATOM 742 O O . PRO A 1 95 ? -18.028 -6.862 41.269 1.00 95.62 95 PRO A O 1
ATOM 745 N N . GLU A 1 96 ? -18.052 -5.212 39.761 1.00 95.44 96 GLU A N 1
ATOM 746 C CA . GLU A 1 96 ? -19.196 -5.698 39.000 1.00 95.44 96 GLU A CA 1
ATOM 747 C C . GLU A 1 96 ? -18.721 -6.556 37.827 1.00 95.44 96 GLU A C 1
ATOM 749 O O . GLU A 1 96 ? -17.941 -6.123 36.977 1.00 95.44 96 GLU A O 1
ATOM 754 N N . LYS A 1 97 ? -19.201 -7.798 37.743 1.00 93.81 97 LYS A N 1
ATOM 755 C CA . LYS A 1 97 ? -18.886 -8.675 36.611 1.00 93.81 97 LYS A CA 1
ATOM 756 C C . LYS A 1 97 ? -19.460 -8.080 35.323 1.00 93.81 97 LYS A C 1
ATOM 758 O O . LYS A 1 97 ? -20.669 -7.874 35.227 1.00 93.81 97 LYS A O 1
ATOM 763 N N . VAL A 1 98 ? -18.628 -7.886 34.300 1.00 90.50 98 VAL A N 1
ATOM 764 C CA . VAL A 1 98 ? -19.105 -7.460 32.978 1.00 90.50 98 VAL A CA 1
ATOM 765 C C . VAL A 1 98 ? -19.744 -8.669 32.297 1.00 90.50 98 VAL A C 1
ATOM 767 O O . VAL A 1 98 ? -19.066 -9.604 31.871 1.00 90.50 98 VAL A O 1
ATOM 770 N N . ILE A 1 99 ? -21.078 -8.687 32.261 1.00 84.25 99 ILE A N 1
ATOM 771 C CA . ILE A 1 99 ? -21.865 -9.817 31.735 1.00 84.25 99 ILE A CA 1
ATOM 772 C C . ILE A 1 99 ? -21.895 -9.804 30.201 1.00 84.25 99 ILE A C 1
ATOM 774 O O . ILE A 1 99 ? -21.982 -10.856 29.571 1.00 84.25 99 ILE A O 1
ATOM 778 N N . ALA A 1 100 ? -21.797 -8.621 29.596 1.00 74.75 100 ALA A N 1
ATOM 779 C CA . ALA A 1 100 ? -21.729 -8.455 28.156 1.00 74.75 100 ALA A CA 1
ATOM 780 C C . ALA A 1 100 ? -20.849 -7.250 27.829 1.00 74.75 100 ALA A C 1
ATOM 782 O O . ALA A 1 100 ? -21.204 -6.111 28.129 1.00 74.75 100 ALA A O 1
ATOM 783 N N . GLN A 1 101 ? -19.714 -7.502 27.187 1.00 69.00 101 GLN A N 1
ATOM 784 C CA . GLN A 1 101 ? -19.000 -6.458 26.472 1.00 69.00 101 GLN A CA 1
ATOM 785 C C . GLN A 1 101 ? -19.703 -6.315 25.125 1.00 69.00 101 GLN A C 1
ATOM 787 O O . GLN A 1 101 ? -19.638 -7.209 24.280 1.00 69.00 101 GLN A O 1
ATOM 792 N N . LYS A 1 102 ? -20.444 -5.222 24.933 1.00 67.12 102 LYS A N 1
ATOM 793 C CA . LYS A 1 102 ? -21.011 -4.910 23.622 1.00 67.12 102 LYS A CA 1
ATOM 794 C C . LYS A 1 102 ? -19.883 -4.335 22.768 1.00 67.12 102 LYS A C 1
ATOM 796 O O . LYS A 1 102 ? -19.795 -3.126 22.590 1.00 67.12 102 LYS A O 1
ATOM 801 N N . VAL A 1 103 ? -18.993 -5.203 22.286 1.00 66.69 103 VAL A N 1
ATOM 802 C CA . VAL A 1 103 ? -18.059 -4.827 21.223 1.00 66.69 103 VAL A CA 1
ATOM 803 C C . VAL A 1 103 ? -18.933 -4.415 20.049 1.00 66.69 103 VAL A C 1
ATOM 805 O O . VAL A 1 103 ? -19.691 -5.223 19.508 1.00 66.69 103 VAL A O 1
ATOM 808 N N . TYR A 1 104 ? -18.906 -3.132 19.704 1.00 77.44 104 TYR A N 1
ATOM 809 C CA . TYR A 1 104 ? -19.580 -2.645 18.511 1.00 77.44 104 TYR A CA 1
ATOM 810 C C . TYR A 1 104 ? -18.751 -3.094 17.303 1.00 77.44 104 TYR A C 1
ATOM 812 O O . TYR A 1 104 ? -18.079 -2.291 16.662 1.00 77.44 104 TYR A O 1
ATOM 820 N N . GLU A 1 105 ? -18.824 -4.386 16.965 1.00 85.94 105 GLU A N 1
ATOM 821 C CA . GLU A 1 105 ? -18.236 -4.954 15.744 1.00 85.94 105 GLU A CA 1
ATOM 822 C C . GLU A 1 105 ? -18.533 -4.093 14.497 1.00 85.94 105 GLU A C 1
ATOM 824 O O . GLU A 1 105 ? -17.641 -3.918 13.662 1.00 85.94 105 GLU A O 1
ATOM 829 N N . PRO A 1 106 ? -19.731 -3.471 14.350 1.00 89.38 106 PRO A N 1
ATOM 830 C CA . PRO A 1 106 ? -19.988 -2.566 13.235 1.00 89.38 106 PRO A CA 1
ATOM 831 C C . PRO A 1 106 ? -19.056 -1.348 13.205 1.00 89.38 106 PRO A C 1
ATOM 833 O O . PRO A 1 106 ? -18.673 -0.910 12.119 1.00 89.38 106 PRO A O 1
ATOM 836 N N . MET A 1 107 ? -18.692 -0.804 14.371 1.00 90.81 107 MET A N 1
ATOM 837 C CA . MET A 1 107 ? -17.819 0.364 14.485 1.00 90.81 107 MET A CA 1
ATOM 838 C C . MET A 1 107 ? -16.377 0.017 14.112 1.00 90.81 107 MET A C 1
ATOM 840 O O . MET A 1 107 ? -15.769 0.724 13.310 1.00 90.81 107 MET A O 1
ATOM 844 N N . GLU A 1 108 ? -15.849 -1.100 14.616 1.00 91.38 108 GLU A N 1
ATOM 845 C CA . GLU A 1 108 ? -14.505 -1.573 14.255 1.00 91.38 108 GLU A CA 1
ATOM 846 C C . GLU A 1 108 ? -14.400 -1.877 12.756 1.00 91.38 108 GLU A C 1
ATOM 848 O O . GLU A 1 108 ? -13.421 -1.512 12.091 1.00 91.38 108 GLU A O 1
ATOM 853 N N . ALA A 1 109 ? -15.446 -2.488 12.188 1.00 93.94 109 ALA A N 1
ATOM 854 C CA . ALA A 1 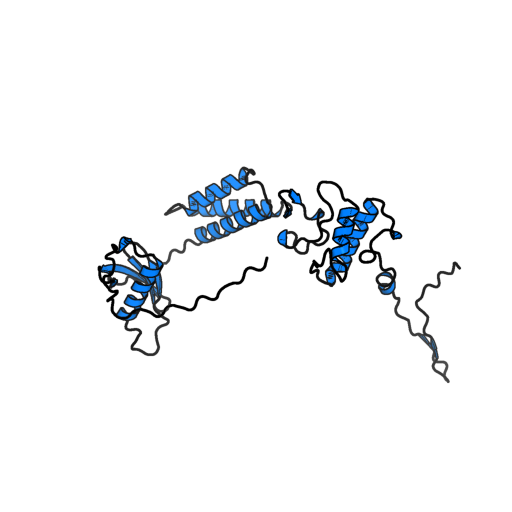109 ? -15.539 -2.710 10.753 1.00 93.94 109 ALA A CA 1
ATOM 855 C C . ALA A 1 109 ? -15.521 -1.380 9.981 1.00 93.94 109 ALA A C 1
ATOM 857 O O . ALA A 1 109 ? -14.783 -1.253 9.001 1.00 93.94 109 ALA A O 1
ATOM 858 N N . LEU A 1 110 ? -16.277 -0.370 10.431 1.00 95.75 110 LEU A N 1
ATOM 859 C CA . LEU A 1 110 ? -16.277 0.959 9.816 1.00 95.75 110 LEU A CA 1
ATOM 860 C C . LEU A 1 110 ? -14.896 1.625 9.899 1.00 95.75 110 LEU A C 1
ATOM 862 O O . LEU A 1 110 ? -14.407 2.128 8.888 1.00 95.75 110 LEU A O 1
ATOM 866 N N . GLN A 1 111 ? -14.240 1.588 11.062 1.00 95.75 111 GLN A N 1
ATOM 867 C CA . GLN A 1 111 ? -12.905 2.157 11.272 1.00 95.75 111 GLN A CA 1
ATOM 868 C C . GLN A 1 111 ? -11.855 1.494 10.371 1.00 95.75 111 GLN A C 1
ATOM 870 O O . GLN A 1 111 ? -11.029 2.174 9.747 1.00 95.75 111 GLN A O 1
ATOM 875 N N . THR A 1 112 ? -11.923 0.167 10.248 1.00 96.00 112 THR A N 1
ATOM 876 C CA . THR A 1 112 ? -11.066 -0.604 9.343 1.00 96.00 112 THR A CA 1
ATOM 877 C C . THR A 1 112 ? -11.271 -0.145 7.900 1.00 96.00 112 THR A C 1
ATOM 879 O O . THR A 1 112 ? -10.310 0.226 7.222 1.00 96.00 112 THR A O 1
ATOM 882 N N . LYS A 1 113 ? -12.526 -0.073 7.439 1.00 97.06 113 LYS A N 1
ATOM 883 C CA . LYS A 1 113 ? -12.851 0.358 6.070 1.00 97.06 113 LYS A CA 1
ATOM 884 C C . LYS A 1 113 ? -12.476 1.803 5.788 1.00 97.06 113 LYS A C 1
ATOM 886 O O . LYS A 1 113 ? -11.949 2.098 4.719 1.00 97.06 113 LYS A O 1
ATOM 891 N N . TYR A 1 114 ? -12.691 2.695 6.743 1.00 96.56 114 TYR A N 1
ATOM 892 C CA . TYR A 1 114 ? -12.281 4.089 6.652 1.00 96.56 114 TYR A CA 1
ATOM 893 C C . TYR A 1 114 ? -10.762 4.219 6.455 1.00 96.56 114 TYR A C 1
ATOM 895 O O . TYR A 1 114 ? -10.309 4.925 5.550 1.00 96.56 114 TYR A O 1
ATOM 903 N N . SER A 1 115 ? -9.977 3.462 7.227 1.00 96.12 115 SER A N 1
ATOM 904 C CA . SER A 1 115 ? -8.514 3.428 7.110 1.00 96.12 115 SER A CA 1
ATOM 905 C C . SER A 1 115 ? -8.059 2.897 5.746 1.00 96.12 115 SER A C 1
ATOM 907 O O . SER A 1 115 ? -7.155 3.462 5.125 1.00 96.12 115 SER A O 1
ATOM 909 N N . GLU A 1 116 ? -8.708 1.842 5.240 1.00 95.31 116 GLU A N 1
ATOM 910 C CA . GLU A 1 116 ? -8.437 1.303 3.903 1.00 95.31 116 GLU A CA 1
ATOM 911 C C . GLU A 1 116 ? -8.755 2.317 2.797 1.00 95.31 116 GLU A C 1
ATOM 913 O O . GLU A 1 116 ? -7.954 2.479 1.874 1.00 95.31 116 GLU A O 1
ATOM 918 N N . VAL A 1 117 ? -9.882 3.031 2.901 1.00 95.00 117 VAL A N 1
ATOM 919 C CA . VAL A 1 117 ? -10.288 4.063 1.934 1.00 95.00 117 VAL A CA 1
ATOM 920 C C . VAL A 1 117 ? -9.265 5.196 1.877 1.00 95.00 117 VAL A C 1
ATOM 922 O O . VAL A 1 117 ? -8.849 5.565 0.780 1.00 95.00 117 VAL A O 1
ATOM 925 N N . ILE A 1 118 ? -8.805 5.715 3.022 1.00 94.00 118 ILE A N 1
ATOM 926 C CA . ILE A 1 118 ? -7.783 6.779 3.058 1.00 94.00 118 ILE A CA 1
ATOM 927 C C . ILE A 1 118 ? -6.465 6.293 2.459 1.00 94.00 118 ILE A C 1
ATOM 929 O O . ILE A 1 118 ? -5.859 6.985 1.637 1.00 94.00 118 ILE A O 1
ATOM 933 N N . LYS A 1 119 ? -6.022 5.093 2.850 1.00 91.25 119 LYS A N 1
ATOM 934 C CA . LYS A 1 119 ? -4.773 4.510 2.353 1.00 91.25 119 LYS A CA 1
ATOM 935 C C . LYS A 1 119 ? -4.815 4.321 0.839 1.00 91.25 119 LYS A C 1
ATOM 937 O O . LYS A 1 119 ? -3.854 4.665 0.153 1.00 91.25 119 LYS A O 1
ATOM 942 N N . GLU A 1 120 ? -5.917 3.791 0.316 1.00 90.94 120 GLU A N 1
ATOM 943 C CA . GLU A 1 120 ? -6.069 3.559 -1.118 1.00 90.94 120 GLU A CA 1
ATOM 944 C C . GLU A 1 120 ? -6.232 4.875 -1.890 1.00 90.94 120 GLU A C 1
ATOM 946 O O . GLU A 1 120 ? -5.606 5.045 -2.933 1.00 90.94 120 GLU A O 1
ATOM 951 N N . ALA A 1 121 ? -6.969 5.851 -1.352 1.00 90.69 121 ALA A N 1
ATOM 952 C CA . ALA A 1 121 ? -7.065 7.186 -1.941 1.00 90.69 121 ALA A CA 1
ATOM 953 C C . ALA A 1 121 ? -5.691 7.864 -2.063 1.00 90.69 121 ALA A C 1
ATOM 955 O O . ALA A 1 121 ? -5.348 8.374 -3.133 1.00 90.69 121 ALA A O 1
ATOM 956 N N . GLY A 1 122 ? -4.877 7.801 -1.002 1.00 86.12 122 GLY A N 1
ATOM 957 C CA . GLY A 1 122 ? -3.509 8.321 -1.008 1.00 86.12 122 GLY A CA 1
ATOM 958 C C . GLY A 1 122 ? -2.612 7.607 -2.024 1.00 86.12 122 GLY A C 1
ATOM 959 O O . GLY A 1 122 ? -1.877 8.259 -2.763 1.00 86.12 122 GLY A O 1
ATOM 960 N N . ARG A 1 123 ? -2.713 6.273 -2.127 1.00 84.00 123 ARG A N 1
ATOM 961 C CA . ARG A 1 123 ? -1.958 5.471 -3.110 1.00 84.00 123 ARG A CA 1
ATOM 962 C C . ARG A 1 123 ? -2.308 5.797 -4.553 1.00 84.00 123 ARG A C 1
ATOM 964 O O . ARG A 1 123 ? -1.424 5.835 -5.403 1.00 84.00 123 ARG A O 1
ATOM 971 N N . ARG A 1 124 ? -3.592 5.999 -4.840 1.00 84.19 124 ARG A N 1
ATOM 972 C CA . ARG A 1 124 ? -4.066 6.315 -6.192 1.00 84.19 124 ARG A CA 1
ATOM 973 C C . ARG A 1 124 ? -3.851 7.782 -6.548 1.00 84.19 124 ARG A C 1
ATOM 975 O O . ARG A 1 124 ? -4.180 8.165 -7.664 1.00 84.19 124 ARG A O 1
ATOM 982 N N . ASN A 1 125 ? -3.354 8.594 -5.606 1.00 77.19 125 ASN A N 1
ATOM 983 C CA . ASN A 1 125 ? -3.365 10.054 -5.682 1.00 77.19 125 ASN A CA 1
ATOM 984 C C . ASN A 1 125 ? -4.710 10.567 -6.223 1.00 77.19 125 ASN A C 1
ATOM 986 O O . ASN A 1 125 ? -4.764 11.523 -7.000 1.00 77.19 125 ASN A O 1
ATOM 990 N N . ALA A 1 126 ? -5.788 9.851 -5.877 1.00 71.56 126 ALA A N 1
ATOM 991 C CA . ALA A 1 126 ? -7.120 10.178 -6.325 1.00 71.56 126 ALA A CA 1
ATOM 992 C C . ALA A 1 126 ? -7.403 11.520 -5.677 1.00 71.56 126 ALA A C 1
ATOM 994 O O . ALA A 1 126 ? -7.476 11.598 -4.448 1.00 71.56 126 ALA A O 1
ATOM 995 N N . SER A 1 127 ? -7.469 12.582 -6.484 1.00 64.31 127 SER A N 1
ATOM 996 C CA . SER A 1 127 ? -7.754 13.905 -5.955 1.00 64.31 127 SER A CA 1
ATOM 997 C C . SER A 1 127 ? -9.000 13.767 -5.088 1.00 64.31 127 SER A C 1
ATOM 999 O O . SER A 1 127 ? -10.034 13.273 -5.554 1.00 64.31 127 SER A O 1
ATOM 1001 N N . LEU A 1 128 ? -8.892 14.180 -3.827 1.00 57.50 128 LEU A N 1
ATOM 1002 C CA . LEU A 1 128 ? -9.997 14.200 -2.864 1.00 57.50 128 LEU A CA 1
ATOM 1003 C C . LEU A 1 128 ? -11.233 14.957 -3.402 1.00 57.50 128 LEU A C 1
ATOM 1005 O O . LEU A 1 128 ? -12.312 14.850 -2.832 1.00 57.50 128 LEU A O 1
ATOM 1009 N N . ASP A 1 129 ? -11.094 15.643 -4.538 1.00 55.66 129 ASP A N 1
ATOM 1010 C CA . ASP A 1 129 ? -12.147 16.253 -5.346 1.00 55.66 129 ASP A CA 1
ATOM 1011 C C . ASP A 1 129 ? -13.115 15.295 -6.042 1.00 55.66 129 ASP A C 1
ATOM 1013 O O . ASP A 1 129 ? -14.122 15.757 -6.588 1.00 55.66 129 ASP A O 1
ATOM 1017 N N . SER A 1 130 ? -12.923 13.969 -5.987 1.00 75.94 130 SER A N 1
ATOM 1018 C CA . SER A 1 130 ? -14.083 13.112 -6.238 1.00 75.94 130 SER A CA 1
ATOM 1019 C C . SER A 1 130 ? -15.075 13.375 -5.100 1.00 75.94 130 SER A C 1
ATOM 1021 O O . SER A 1 130 ? -14.894 12.936 -3.966 1.00 75.94 130 SER A O 1
ATOM 1023 N N . THR A 1 131 ? -16.132 14.141 -5.387 1.00 90.12 131 THR A N 1
ATOM 1024 C CA . THR A 1 131 ? -17.184 14.523 -4.429 1.00 90.12 131 THR A CA 1
ATOM 1025 C C . THR A 1 131 ? -17.696 13.317 -3.631 1.00 90.12 131 THR A C 1
ATOM 1027 O O . THR A 1 131 ? -18.135 13.450 -2.493 1.00 90.12 131 THR A O 1
ATOM 1030 N N . ARG A 1 132 ? -17.608 12.121 -4.224 1.00 90.62 132 ARG A N 1
ATOM 1031 C CA . ARG A 1 132 ? -17.884 10.829 -3.599 1.00 90.62 132 ARG A CA 1
ATOM 1032 C C . ARG A 1 132 ? -16.939 10.488 -2.439 1.00 90.62 132 ARG A C 1
ATOM 1034 O O . ARG A 1 132 ? -17.433 10.108 -1.384 1.00 90.62 132 ARG A O 1
ATOM 1041 N N . LEU A 1 133 ? -15.621 10.618 -2.619 1.00 92.75 133 LEU A N 1
ATOM 1042 C CA . LEU A 1 133 ? -14.629 10.296 -1.590 1.00 92.75 133 LEU A CA 1
ATOM 1043 C C . LEU A 1 133 ? -14.742 11.243 -0.390 1.00 92.75 133 LEU A C 1
ATOM 1045 O O . LEU A 1 133 ? -14.759 10.786 0.747 1.00 92.75 133 LEU A O 1
ATOM 1049 N N . LYS A 1 134 ? -14.896 12.547 -0.645 1.00 93.62 134 LYS A N 1
ATOM 1050 C CA . LYS A 1 134 ? -15.110 13.535 0.419 1.00 93.62 134 LYS A CA 1
ATOM 1051 C C . LYS A 1 134 ? -16.351 13.202 1.256 1.00 93.62 134 LYS A C 1
ATOM 1053 O O . LYS A 1 134 ? -16.250 13.112 2.472 1.00 93.62 134 LYS A O 1
ATOM 1058 N N . LYS A 1 135 ? -17.480 12.907 0.599 1.00 95.06 135 LYS A N 1
ATOM 1059 C CA . LYS A 1 135 ? -18.734 12.532 1.275 1.00 95.06 135 LYS A CA 1
ATOM 1060 C C . LYS A 1 135 ? -18.599 11.290 2.154 1.00 95.06 135 LYS A C 1
ATOM 1062 O O . LYS A 1 135 ? -19.140 11.278 3.252 1.00 95.06 135 LYS A O 1
ATOM 1067 N N . ILE A 1 136 ? -17.915 10.239 1.687 1.00 95.56 136 ILE A N 1
ATOM 1068 C CA . ILE A 1 136 ? -17.765 9.021 2.498 1.00 95.56 136 ILE A CA 1
ATOM 1069 C C . ILE A 1 136 ? -16.788 9.226 3.657 1.00 95.56 136 ILE A C 1
ATOM 1071 O O . ILE A 1 136 ? -17.029 8.707 4.739 1.00 95.56 136 ILE A O 1
ATOM 1075 N N . VAL A 1 137 ? -15.719 10.005 3.460 1.00 95.44 137 VAL A N 1
ATOM 1076 C CA . VAL A 1 137 ? -14.768 10.348 4.527 1.00 95.44 137 VAL A CA 1
ATOM 1077 C C . VAL A 1 137 ? -15.468 11.157 5.618 1.00 95.44 137 VAL A C 1
ATOM 1079 O O . VAL A 1 137 ? -15.344 10.799 6.784 1.00 95.44 137 VAL A O 1
ATOM 1082 N N . GLU A 1 138 ? -16.251 12.174 5.247 1.00 95.75 138 GLU A N 1
ATOM 1083 C CA . GLU A 1 138 ? -17.055 12.973 6.184 1.00 95.75 138 GLU A CA 1
ATOM 1084 C C . GLU A 1 138 ? -18.080 12.106 6.930 1.00 95.75 138 GLU A C 1
ATOM 1086 O O . GLU A 1 138 ? -18.136 12.157 8.155 1.00 95.75 138 GLU A O 1
ATOM 1091 N N . LEU A 1 139 ? -18.821 11.242 6.220 1.00 96.62 139 LEU A N 1
ATOM 1092 C CA . LEU A 1 139 ? -19.796 10.333 6.836 1.00 96.62 139 LEU A CA 1
ATOM 1093 C C . LEU A 1 139 ? -19.141 9.371 7.839 1.00 96.62 139 LEU A C 1
ATOM 1095 O O . LEU A 1 139 ? -19.672 9.149 8.925 1.00 96.62 139 LEU A O 1
ATOM 1099 N N . CYS A 1 140 ? -17.993 8.784 7.486 1.00 96.19 140 CYS A N 1
ATOM 1100 C CA . CYS A 1 140 ? -17.261 7.907 8.396 1.00 96.19 140 CYS A CA 1
ATOM 1101 C C . CYS A 1 140 ? -16.746 8.675 9.620 1.00 96.19 140 CYS A C 1
ATOM 1103 O O . CYS A 1 140 ? -16.853 8.162 10.727 1.00 96.19 140 CYS A O 1
ATOM 1105 N N . GLN A 1 141 ? -16.213 9.889 9.442 1.00 96.44 141 GLN A N 1
ATOM 1106 C CA . GLN A 1 14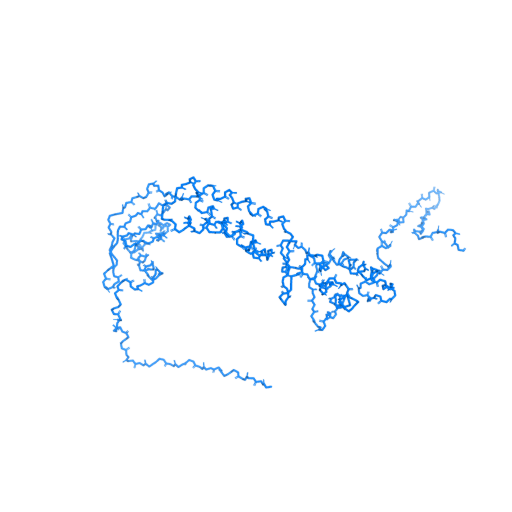1 ? -15.732 10.724 10.549 1.00 96.44 141 GLN A CA 1
ATOM 1107 C C . GLN A 1 141 ? -16.863 11.122 11.502 1.00 96.44 141 GLN A C 1
ATOM 1109 O O . GLN A 1 141 ? -16.697 10.991 12.712 1.00 96.44 141 GLN A O 1
ATOM 1114 N N . GLU A 1 142 ? -18.010 11.547 10.965 1.00 97.06 142 GLU A N 1
ATOM 1115 C CA . GLU A 1 142 ? -19.201 11.896 11.748 1.00 97.06 142 GLU A CA 1
ATOM 1116 C C . GLU A 1 142 ? -19.661 10.716 12.612 1.00 97.06 142 GLU A C 1
ATOM 1118 O O . GLU A 1 142 ? -19.882 10.874 13.811 1.00 97.06 142 GLU A O 1
ATOM 1123 N N . LEU A 1 143 ? -19.742 9.515 12.028 1.00 96.19 143 LEU A N 1
ATOM 1124 C CA . LEU A 1 143 ? -20.158 8.315 12.754 1.00 96.19 143 LEU A CA 1
ATOM 1125 C C . LEU A 1 143 ? -19.113 7.847 13.772 1.00 96.19 143 LEU A C 1
ATOM 1127 O O . LEU A 1 143 ? -19.493 7.445 14.864 1.00 96.19 143 LEU A O 1
ATOM 1131 N N . LEU A 1 144 ? -17.819 7.922 13.447 1.00 94.69 144 LEU A N 1
ATOM 1132 C CA . LEU A 1 144 ? -16.735 7.537 14.361 1.00 94.69 144 LEU A CA 1
ATOM 1133 C C . LEU A 1 144 ? -16.555 8.525 15.525 1.00 94.69 144 LEU A C 1
ATOM 1135 O O . LEU A 1 144 ? -16.008 8.146 16.553 1.00 94.69 144 LEU A O 1
ATOM 1139 N N . SER A 1 145 ? -16.984 9.781 15.366 1.00 94.94 145 SER A N 1
ATOM 1140 C CA . SER A 1 145 ? -16.969 10.798 16.432 1.00 94.94 145 SER A CA 1
ATOM 1141 C C . SER A 1 145 ? -18.271 10.854 17.241 1.00 94.94 145 SER A C 1
ATOM 1143 O O . SER A 1 145 ? -18.356 11.615 18.201 1.00 94.94 145 SER A O 1
ATOM 1145 N N . SER A 1 146 ? -19.293 10.086 16.857 1.00 94.56 146 SER A N 1
ATOM 1146 C CA . SER A 1 146 ? -20.545 9.982 17.605 1.00 94.56 146 SER A CA 1
ATOM 1147 C C . SER A 1 146 ? -20.379 9.019 18.782 1.00 94.56 146 SER A C 1
ATOM 1149 O O . SER A 1 146 ? -19.827 7.935 18.618 1.00 94.56 146 SER A O 1
ATOM 1151 N N . GLU A 1 147 ? -20.874 9.405 19.959 1.00 89.81 147 GLU A N 1
ATOM 1152 C CA . GLU A 1 147 ? -20.814 8.591 21.183 1.00 89.81 147 GLU A CA 1
ATOM 1153 C C . GLU A 1 147 ? -21.689 7.328 21.079 1.00 89.81 147 GLU A C 1
ATOM 1155 O O . GLU A 1 147 ? -21.271 6.241 21.470 1.00 89.81 147 GLU A O 1
ATOM 1160 N N . GLU A 1 148 ? -22.871 7.445 20.463 1.00 91.25 148 GLU A N 1
ATOM 1161 C CA . GLU A 1 148 ? -23.815 6.337 20.263 1.00 91.25 148 GLU A CA 1
ATOM 1162 C C . GLU A 1 148 ? -24.449 6.362 18.856 1.00 91.25 148 GLU A C 1
ATOM 1164 O O . GLU A 1 148 ? -25.631 6.688 18.691 1.00 91.25 148 GLU A O 1
ATOM 1169 N N . PRO A 1 149 ? -23.700 6.028 17.792 1.00 90.44 149 PRO A N 1
ATOM 1170 C CA . PRO A 1 149 ? -24.262 6.012 16.452 1.00 90.44 149 PRO A CA 1
ATOM 1171 C C . PRO A 1 149 ? -25.226 4.840 16.263 1.00 90.44 149 PRO A C 1
ATOM 1173 O O . PRO A 1 149 ? -24.959 3.700 16.644 1.00 90.44 149 PRO A O 1
ATOM 1176 N N . GLU A 1 150 ? -26.344 5.109 15.586 1.00 94.06 150 GLU A N 1
ATOM 1177 C CA . GLU A 1 150 ? -27.300 4.071 15.198 1.00 94.06 150 GLU A CA 1
ATOM 1178 C C . GLU A 1 150 ? -26.617 2.993 14.341 1.00 94.06 150 GLU A C 1
ATOM 1180 O O . GLU A 1 150 ? -26.039 3.280 13.288 1.00 94.06 150 GLU A O 1
ATOM 1185 N N . GLU A 1 151 ? -26.758 1.731 14.745 1.00 93.12 151 GLU A N 1
ATOM 1186 C CA . GLU A 1 151 ? -26.122 0.581 14.091 1.00 93.12 151 GLU A CA 1
ATOM 1187 C C . GLU A 1 151 ? -26.434 0.498 12.582 1.00 93.12 151 GLU A C 1
ATOM 1189 O O . GLU A 1 151 ? -25.573 0.159 11.764 1.00 93.12 151 GLU A O 1
ATOM 1194 N N . ASP A 1 152 ? -27.652 0.873 12.183 1.00 95.19 152 ASP A N 1
ATOM 1195 C CA . ASP A 1 152 ? -28.071 0.906 10.780 1.00 95.19 152 ASP A CA 1
ATOM 1196 C C . ASP A 1 152 ? -27.328 1.964 9.955 1.00 95.19 152 ASP A C 1
ATOM 1198 O O . ASP A 1 152 ? -27.054 1.741 8.769 1.00 95.19 152 ASP A O 1
ATOM 1202 N N . LYS A 1 153 ? -26.977 3.108 10.559 1.00 95.88 153 LYS A N 1
ATOM 1203 C CA . LYS A 1 153 ? -26.169 4.148 9.903 1.00 95.88 153 LYS A CA 1
ATOM 1204 C C . LYS A 1 153 ? -24.742 3.653 9.695 1.00 95.88 153 LYS A C 1
ATOM 1206 O O . LYS A 1 153 ? -24.227 3.786 8.585 1.00 95.88 153 LYS A O 1
ATOM 1211 N N . ILE A 1 154 ? -24.164 2.989 10.699 1.00 95.50 154 ILE A N 1
ATOM 1212 C CA . ILE A 1 154 ? -22.834 2.368 10.608 1.00 95.50 154 ILE A CA 1
ATOM 1213 C C . ILE A 1 154 ? -22.810 1.339 9.473 1.00 95.50 154 ILE A C 1
ATOM 1215 O O . ILE A 1 154 ? -22.000 1.447 8.556 1.00 95.50 154 ILE A O 1
ATOM 1219 N N . LYS A 1 155 ? -23.763 0.396 9.445 1.00 95.56 155 LYS A N 1
ATOM 1220 C CA . LYS A 1 155 ? -23.851 -0.627 8.384 1.00 95.56 155 LYS A CA 1
ATOM 1221 C C . LYS A 1 155 ? -23.992 -0.022 6.985 1.00 95.56 155 LYS A C 1
ATOM 1223 O O . LYS A 1 155 ? -23.423 -0.551 6.027 1.00 95.56 155 LYS A O 1
ATOM 1228 N N . LYS A 1 156 ? -24.761 1.065 6.839 1.00 96.62 156 LYS A N 1
ATOM 1229 C CA . LYS A 1 156 ? -24.889 1.792 5.565 1.00 96.62 156 LYS A CA 1
ATOM 1230 C C . LYS A 1 156 ? -23.569 2.453 5.166 1.00 96.62 156 LYS A C 1
ATOM 1232 O O . LYS A 1 156 ? -23.152 2.281 4.021 1.00 96.62 156 LYS A O 1
ATOM 1237 N N . ALA A 1 157 ? -22.900 3.137 6.092 1.00 96.75 157 ALA A N 1
ATOM 1238 C CA . ALA A 1 157 ? -21.607 3.769 5.844 1.00 96.75 157 ALA A CA 1
ATOM 1239 C C . ALA A 1 157 ? -20.534 2.742 5.459 1.00 96.75 157 ALA A C 1
ATOM 1241 O O . ALA A 1 157 ? -19.850 2.934 4.457 1.00 96.75 157 ALA A O 1
ATOM 1242 N N . THR A 1 158 ? -20.462 1.600 6.148 1.00 96.62 158 THR A N 1
ATOM 1243 C CA . THR A 1 158 ? -19.527 0.513 5.817 1.00 96.62 158 THR A CA 1
ATOM 1244 C C . THR A 1 158 ? -19.747 -0.007 4.393 1.00 96.62 158 THR A C 1
ATOM 1246 O O . THR A 1 158 ? -18.793 -0.140 3.628 1.00 96.62 158 THR A O 1
ATOM 1249 N N . LYS A 1 159 ? -21.007 -0.215 3.975 1.00 97.25 159 LYS A N 1
ATOM 1250 C CA . LYS A 1 159 ? -21.331 -0.627 2.595 1.00 97.25 159 LYS A CA 1
ATOM 1251 C C . LYS A 1 159 ? -20.936 0.424 1.554 1.00 97.25 159 LYS A C 1
ATOM 1253 O O . LYS A 1 159 ? -20.467 0.070 0.474 1.00 97.25 159 LYS A O 1
ATOM 1258 N N . GLU A 1 160 ? -21.144 1.708 1.840 1.00 96.69 160 GLU A N 1
ATOM 1259 C CA . GLU A 1 160 ? -20.731 2.791 0.938 1.00 96.69 160 GLU A CA 1
ATOM 1260 C C . GLU A 1 160 ? -19.202 2.946 0.878 1.00 96.69 160 GLU A C 1
ATOM 1262 O O . GLU A 1 160 ? -18.650 3.203 -0.199 1.00 96.69 160 GLU A O 1
ATOM 1267 N N . ALA A 1 161 ? -18.504 2.708 1.992 1.00 96.12 161 ALA A N 1
ATOM 1268 C CA . ALA A 1 161 ? -17.048 2.641 2.043 1.00 96.12 161 ALA A CA 1
ATOM 1269 C C . ALA A 1 161 ? -16.517 1.488 1.179 1.00 96.12 161 ALA A C 1
ATOM 1271 O O . ALA A 1 161 ? -15.640 1.721 0.349 1.00 96.12 161 ALA A O 1
ATOM 1272 N N . ASP A 1 162 ? -17.109 0.292 1.261 1.00 96.62 162 ASP A N 1
ATOM 1273 C CA . ASP A 1 162 ? -16.742 -0.851 0.411 1.00 96.62 162 ASP A CA 1
ATOM 1274 C C . ASP A 1 162 ? -16.934 -0.560 -1.083 1.00 96.62 162 ASP A C 1
ATOM 1276 O O . ASP A 1 162 ? -16.039 -0.813 -1.893 1.00 96.62 162 ASP A O 1
ATOM 1280 N N . LYS A 1 163 ? -18.073 0.032 -1.468 1.00 96.06 163 LYS A N 1
ATOM 1281 C CA . LYS A 1 163 ? -18.312 0.442 -2.863 1.00 96.06 163 LYS A CA 1
ATOM 1282 C C . LYS A 1 163 ? -17.301 1.486 -3.333 1.00 96.06 163 LYS A C 1
ATOM 1284 O O . LYS A 1 163 ? -16.906 1.477 -4.498 1.00 96.06 163 LYS A O 1
ATOM 1289 N N . THR A 1 164 ? -16.927 2.418 -2.458 1.00 94.12 164 THR A N 1
ATOM 1290 C CA . THR A 1 164 ? -15.948 3.462 -2.785 1.00 94.12 164 THR A CA 1
ATOM 1291 C C . THR A 1 164 ? -14.551 2.872 -2.919 1.00 94.12 164 THR A C 1
ATOM 1293 O O . THR A 1 164 ? -13.832 3.214 -3.851 1.00 94.12 164 THR A O 1
ATOM 1296 N N . LEU A 1 165 ? -14.193 1.930 -2.053 1.00 93.62 165 LEU A N 1
ATOM 1297 C CA . LEU A 1 165 ? -12.932 1.206 -2.103 1.00 93.62 165 LEU A CA 1
ATOM 1298 C C . LEU A 1 165 ? -12.816 0.343 -3.366 1.00 93.62 165 LEU A C 1
ATOM 1300 O O . LEU A 1 165 ? -11.762 0.338 -3.998 1.00 93.62 165 LEU A O 1
ATOM 1304 N N . ALA A 1 166 ? -13.890 -0.338 -3.774 1.00 92.56 166 ALA A N 1
ATOM 1305 C CA . ALA A 1 166 ? -13.929 -1.066 -5.044 1.00 92.56 166 ALA A CA 1
ATOM 1306 C C . ALA A 1 166 ? -13.699 -0.122 -6.237 1.00 92.56 166 ALA A C 1
ATOM 1308 O O . ALA A 1 166 ? -12.818 -0.367 -7.055 1.00 92.56 166 ALA A O 1
ATOM 1309 N N . TRP A 1 167 ? -14.410 1.009 -6.268 1.00 91.94 167 TRP A N 1
ATOM 1310 C CA . TRP A 1 167 ? -14.234 2.035 -7.297 1.00 91.94 167 TRP A CA 1
ATOM 1311 C C . TRP A 1 167 ? -12.812 2.629 -7.319 1.00 91.94 167 TRP A C 1
ATOM 1313 O O . TRP A 1 167 ? -12.250 2.831 -8.392 1.00 91.94 167 TRP A O 1
ATOM 1323 N N . LEU A 1 168 ? -12.197 2.872 -6.154 1.00 90.50 168 LEU A N 1
ATOM 1324 C CA . LEU A 1 168 ? -10.808 3.344 -6.060 1.00 90.50 168 LEU A CA 1
ATOM 1325 C C . LEU A 1 168 ? -9.816 2.319 -6.620 1.00 90.50 168 LEU A C 1
ATOM 1327 O O . LEU A 1 168 ? -8.870 2.700 -7.304 1.00 90.50 168 LEU A O 1
ATOM 1331 N N . LYS A 1 169 ? -10.036 1.026 -6.359 1.00 88.06 169 LYS A N 1
ATOM 1332 C CA . LYS A 1 169 ? -9.187 -0.055 -6.883 1.00 88.06 169 LYS A CA 1
ATOM 1333 C C . LYS A 1 169 ? -9.294 -0.215 -8.401 1.00 88.06 169 LYS A C 1
ATOM 1335 O O . LYS A 1 169 ? -8.331 -0.662 -9.018 1.00 88.06 169 LYS A O 1
ATOM 1340 N N . GLU A 1 170 ? -10.428 0.151 -8.996 1.00 87.94 170 GLU A N 1
ATOM 1341 C CA . GLU A 1 170 ? -10.600 0.192 -10.455 1.00 87.94 170 GLU A CA 1
ATOM 1342 C C . GLU A 1 170 ? -9.813 1.338 -11.107 1.00 87.94 170 GLU A C 1
ATOM 1344 O O . GLU A 1 170 ? -9.419 1.227 -12.269 1.00 87.94 170 GLU A O 1
ATOM 1349 N N . GLN A 1 171 ? -9.542 2.428 -10.379 1.00 86.56 171 GLN A N 1
ATOM 1350 C CA . GLN A 1 171 ? -8.688 3.501 -10.887 1.00 86.56 171 GLN A CA 1
ATOM 1351 C C . GLN A 1 171 ? -7.240 3.013 -10.985 1.00 86.56 171 GLN A C 1
ATOM 1353 O O . GLN A 1 171 ? -6.711 2.392 -10.063 1.00 86.56 171 GLN A O 1
ATOM 1358 N N . ALA A 1 172 ? -6.557 3.304 -12.092 1.00 85.38 172 ALA A N 1
ATOM 1359 C CA . ALA A 1 172 ? -5.147 2.954 -12.237 1.00 85.38 172 ALA A CA 1
ATOM 1360 C C . ALA A 1 172 ? -4.305 3.673 -11.171 1.00 85.38 172 ALA A C 1
ATOM 1362 O O . ALA A 1 172 ? -4.481 4.868 -10.939 1.00 85.38 172 ALA A O 1
ATOM 1363 N N . ALA A 1 173 ? -3.391 2.956 -10.511 1.00 89.19 173 ALA A N 1
ATOM 1364 C CA . ALA A 1 173 ? -2.468 3.603 -9.590 1.00 89.19 173 ALA A CA 1
ATOM 1365 C C . ALA A 1 173 ? -1.517 4.525 -10.363 1.00 89.19 173 ALA A C 1
ATOM 1367 O O . ALA A 1 173 ? -1.208 4.294 -11.538 1.00 89.19 173 ALA A O 1
ATOM 1368 N N . VAL A 1 174 ? -1.046 5.570 -9.692 1.00 92.38 174 VAL A N 1
ATOM 1369 C CA . VAL A 1 174 ? -0.073 6.511 -10.243 1.00 92.38 174 VAL A CA 1
ATOM 1370 C C . VAL A 1 174 ? 1.044 6.714 -9.233 1.00 92.38 174 VAL A C 1
ATOM 1372 O O . VAL A 1 174 ? 0.811 6.786 -8.028 1.00 92.38 174 VAL A O 1
ATOM 1375 N N . LYS A 1 175 ? 2.278 6.789 -9.722 1.00 93.31 175 LYS A N 1
ATOM 1376 C CA . LYS A 1 175 ? 3.449 7.101 -8.910 1.00 93.31 175 LYS A CA 1
ATOM 1377 C C . LYS A 1 175 ? 3.740 8.589 -9.013 1.00 93.31 175 LYS A C 1
ATOM 1379 O O . LYS A 1 175 ? 3.935 9.089 -10.116 1.00 93.31 175 LYS A O 1
ATOM 1384 N N . THR A 1 176 ? 3.806 9.287 -7.887 1.00 92.75 176 THR A N 1
ATOM 1385 C CA . THR A 1 176 ? 4.200 10.701 -7.869 1.00 92.75 176 THR A CA 1
ATOM 1386 C C . THR A 1 176 ? 5.711 10.815 -7.679 1.00 92.75 176 THR A C 1
ATOM 1388 O O . THR A 1 176 ? 6.234 10.410 -6.643 1.00 92.75 176 THR A O 1
ATOM 1391 N N . GLU A 1 177 ? 6.416 11.379 -8.659 1.00 92.50 177 GLU A N 1
ATOM 1392 C CA . GLU A 1 177 ? 7.847 11.700 -8.580 1.00 92.50 177 GLU A CA 1
ATOM 1393 C C . GLU A 1 177 ? 8.031 13.176 -8.957 1.00 92.50 177 GLU A C 1
ATOM 1395 O O . GLU A 1 177 ? 7.539 13.611 -9.994 1.00 92.50 177 GLU A O 1
ATOM 1400 N N . GLU A 1 178 ? 8.703 13.960 -8.105 1.00 90.62 178 GLU A N 1
ATOM 1401 C CA . GLU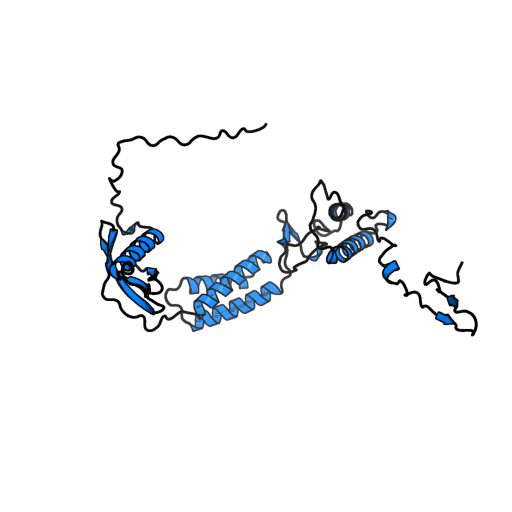 A 1 178 ? 8.961 15.397 -8.345 1.00 90.62 178 GLU A CA 1
ATOM 1402 C C . GLU A 1 178 ? 7.680 16.227 -8.594 1.00 90.62 178 GLU A C 1
ATOM 1404 O O . GLU A 1 178 ? 7.684 17.209 -9.328 1.00 90.62 178 GLU A O 1
ATOM 1409 N N . GLY A 1 179 ? 6.558 15.824 -7.984 1.00 90.19 179 GLY A N 1
ATOM 1410 C CA . GLY A 1 179 ? 5.254 16.481 -8.151 1.00 90.19 179 GLY A CA 1
ATOM 1411 C C . GLY A 1 179 ? 4.495 16.093 -9.426 1.00 90.19 179 GLY A C 1
ATOM 1412 O O . GLY A 1 179 ? 3.363 16.532 -9.605 1.00 90.19 179 GLY A O 1
ATOM 1413 N N . VAL A 1 180 ? 5.069 15.241 -10.281 1.00 91.69 180 VAL A N 1
ATOM 1414 C CA . VAL A 1 180 ? 4.430 14.737 -11.505 1.00 91.69 180 VAL A CA 1
ATOM 1415 C C . VAL A 1 180 ? 3.899 13.322 -11.269 1.00 91.69 180 VAL A C 1
ATOM 1417 O O . VAL A 1 180 ? 4.584 12.482 -10.682 1.00 91.69 180 VAL A O 1
ATOM 1420 N N . GLN A 1 181 ? 2.670 13.056 -11.714 1.00 92.31 181 GLN A N 1
ATOM 1421 C CA . GLN A 1 181 ? 2.041 11.737 -11.629 1.00 92.31 181 GLN A CA 1
ATOM 1422 C C . GLN A 1 181 ? 2.389 10.886 -12.854 1.00 92.31 181 GLN A C 1
ATOM 1424 O O . GLN A 1 181 ? 2.204 11.313 -13.992 1.00 92.31 181 GLN A O 1
ATOM 1429 N N . TYR A 1 182 ? 2.838 9.657 -12.616 1.00 93.56 182 TYR A N 1
ATOM 1430 C CA . TYR A 1 182 ? 3.230 8.710 -13.651 1.00 93.56 182 TYR A CA 1
ATOM 1431 C C . TYR A 1 182 ? 2.400 7.422 -13.560 1.00 93.56 182 TYR A C 1
ATOM 1433 O O . TYR A 1 182 ? 2.401 6.772 -12.511 1.00 93.56 182 TYR A O 1
ATOM 1441 N N . PRO A 1 183 ? 1.716 6.999 -14.635 1.00 94.38 183 PRO A N 1
ATOM 1442 C CA . PRO A 1 183 ? 1.002 5.723 -14.656 1.00 94.38 183 PRO A CA 1
ATOM 1443 C C . PRO A 1 183 ? 1.969 4.527 -14.678 1.00 94.38 183 PRO A C 1
ATOM 1445 O O . PRO A 1 183 ? 3.143 4.663 -15.017 1.00 94.38 183 PRO A O 1
ATOM 1448 N N . ALA A 1 184 ? 1.468 3.313 -14.422 1.00 95.31 184 ALA A N 1
ATOM 1449 C CA . ALA A 1 184 ? 2.258 2.074 -14.529 1.00 95.31 184 ALA A CA 1
ATOM 1450 C C . ALA A 1 184 ? 2.885 1.867 -15.928 1.00 95.31 184 ALA A C 1
ATOM 1452 O O . ALA A 1 184 ? 3.932 1.227 -16.080 1.00 95.31 184 ALA A O 1
ATOM 1453 N N . SER A 1 185 ? 2.268 2.424 -16.979 1.00 95.00 185 SER A N 1
ATOM 1454 C CA . SER A 1 185 ? 2.817 2.405 -18.340 1.00 95.00 185 SER A CA 1
ATOM 1455 C C . SER A 1 185 ? 4.162 3.143 -18.443 1.00 95.00 185 SER A C 1
ATOM 1457 O O . SER A 1 185 ? 4.991 2.770 -19.276 1.00 95.00 185 SER A O 1
ATOM 1459 N N . ALA A 1 186 ? 4.424 4.095 -17.542 1.00 97.06 186 ALA A N 1
ATOM 1460 C CA . ALA A 1 186 ? 5.659 4.868 -17.470 1.00 97.06 186 ALA A CA 1
ATOM 1461 C C . ALA A 1 186 ? 6.858 4.109 -16.898 1.00 97.06 186 ALA A C 1
ATOM 1463 O O . ALA A 1 186 ? 7.956 4.652 -16.915 1.00 97.06 186 ALA A O 1
ATOM 1464 N N . PHE A 1 187 ? 6.702 2.877 -16.408 1.00 98.00 187 PHE A N 1
ATOM 1465 C CA . PHE A 1 187 ? 7.780 2.122 -15.758 1.00 98.00 187 PHE A CA 1
ATOM 1466 C C . PHE A 1 187 ? 8.021 0.778 -16.439 1.00 98.00 187 PHE A C 1
ATOM 1468 O O . PHE A 1 187 ? 7.082 0.072 -16.799 1.00 98.00 187 PHE A O 1
ATOM 1475 N N . ALA A 1 188 ? 9.288 0.388 -16.595 1.00 97.69 188 ALA A N 1
ATOM 1476 C CA . ALA A 1 188 ? 9.640 -0.891 -17.208 1.00 97.69 188 ALA A CA 1
ATOM 1477 C C . ALA A 1 188 ? 9.410 -2.082 -16.264 1.00 97.69 188 ALA A C 1
ATOM 1479 O O . ALA A 1 188 ? 9.119 -3.182 -16.734 1.00 97.69 188 ALA A O 1
ATOM 1480 N N . TYR A 1 189 ? 9.539 -1.866 -14.950 1.00 98.00 189 TYR A N 1
ATOM 1481 C CA . TYR A 1 189 ? 9.388 -2.890 -13.918 1.00 98.00 189 TYR A CA 1
ATOM 1482 C C . TYR A 1 189 ? 8.300 -2.482 -12.920 1.00 98.00 189 TYR A C 1
ATOM 1484 O O . TYR A 1 189 ? 8.434 -1.478 -12.226 1.00 98.00 189 TYR A O 1
ATOM 1492 N N . THR A 1 190 ? 7.212 -3.254 -12.885 1.00 97.25 190 THR A N 1
ATOM 1493 C CA . THR A 1 190 ? 5.992 -2.988 -12.098 1.00 97.25 190 THR A CA 1
ATOM 1494 C C . THR A 1 190 ? 5.516 -4.283 -11.421 1.00 97.25 190 THR A C 1
ATOM 1496 O O . THR A 1 190 ? 4.531 -4.876 -11.850 1.00 97.25 190 THR A O 1
ATOM 1499 N N . PRO A 1 191 ? 6.250 -4.792 -10.411 1.00 95.88 191 PRO A N 1
ATOM 1500 C CA . PRO A 1 191 ? 5.966 -6.102 -9.819 1.00 95.88 191 PRO A CA 1
ATOM 1501 C C . PRO A 1 191 ? 4.629 -6.152 -9.061 1.00 95.88 191 PRO A C 1
ATOM 1503 O O . PRO A 1 191 ? 4.009 -7.211 -9.024 1.00 95.88 191 PRO A O 1
ATOM 1506 N N . ASP A 1 192 ? 4.174 -5.030 -8.492 1.00 94.25 192 ASP A N 1
ATOM 1507 C CA . ASP A 1 192 ? 2.839 -4.890 -7.901 1.00 94.25 192 ASP A CA 1
ATOM 1508 C C . ASP A 1 192 ? 2.126 -3.658 -8.475 1.00 94.25 192 ASP A C 1
ATOM 1510 O O . ASP A 1 192 ? 2.508 -2.524 -8.198 1.00 94.25 192 ASP A O 1
ATOM 1514 N N . LEU A 1 193 ? 1.069 -3.869 -9.264 1.00 90.06 193 LEU A N 1
ATOM 1515 C CA . LEU A 1 193 ? 0.264 -2.801 -9.879 1.00 90.06 193 LEU A CA 1
ATOM 1516 C C . LEU A 1 193 ? -0.510 -1.939 -8.867 1.00 90.06 193 LEU A C 1
ATOM 1518 O O . LEU A 1 193 ? -1.010 -0.878 -9.234 1.00 90.06 193 LEU A O 1
ATOM 1522 N N . ASN A 1 194 ? -0.631 -2.379 -7.615 1.00 86.88 194 ASN A N 1
ATOM 1523 C CA . ASN A 1 194 ? -1.317 -1.636 -6.559 1.00 86.88 194 ASN A CA 1
ATOM 1524 C C . ASN A 1 194 ? -0.350 -0.884 -5.639 1.00 86.88 194 ASN A C 1
ATOM 1526 O O . ASN A 1 194 ? -0.796 -0.085 -4.815 1.00 86.88 194 ASN A O 1
ATOM 1530 N N . ASP A 1 195 ? 0.957 -1.113 -5.782 1.00 90.94 195 ASP A N 1
ATOM 1531 C CA . ASP A 1 195 ? 1.983 -0.434 -5.000 1.00 90.94 195 ASP A CA 1
ATOM 1532 C C . ASP A 1 195 ? 2.983 0.305 -5.907 1.00 90.94 195 ASP A C 1
ATOM 1534 O O . ASP A 1 195 ? 4.035 -0.242 -6.269 1.00 90.94 195 ASP A O 1
ATOM 1538 N N . PRO A 1 196 ? 2.698 1.579 -6.249 1.00 93.88 196 PRO A N 1
ATOM 1539 C CA . PRO A 1 196 ? 3.579 2.411 -7.063 1.00 93.88 196 PRO A CA 1
ATOM 1540 C C . PRO A 1 196 ? 4.988 2.596 -6.498 1.00 93.88 196 PRO A C 1
ATOM 1542 O O . PRO A 1 196 ? 5.912 2.919 -7.248 1.00 93.88 196 PRO A O 1
ATOM 1545 N N . THR A 1 197 ? 5.194 2.379 -5.194 1.00 93.31 197 THR A N 1
ATOM 1546 C CA . THR A 1 197 ? 6.528 2.484 -4.581 1.00 93.31 197 THR A CA 1
ATOM 1547 C C . THR A 1 197 ? 7.476 1.394 -5.085 1.00 93.31 197 THR A C 1
ATOM 1549 O O . THR A 1 197 ? 8.688 1.607 -5.150 1.00 93.31 197 THR A O 1
ATOM 1552 N N . THR A 1 198 ? 6.920 0.264 -5.536 1.00 95.69 198 THR A N 1
ATOM 1553 C CA . THR A 1 198 ? 7.672 -0.861 -6.106 1.00 95.69 198 THR A CA 1
ATOM 1554 C C . THR A 1 198 ? 8.032 -0.668 -7.578 1.00 95.69 198 THR A C 1
ATOM 1556 O O . THR A 1 198 ? 8.806 -1.453 -8.129 1.00 95.69 198 THR A O 1
ATOM 1559 N N . TRP A 1 199 ? 7.484 0.358 -8.238 1.00 97.06 199 TRP A N 1
ATOM 1560 C CA . TRP A 1 199 ? 7.703 0.584 -9.663 1.00 97.06 199 TRP A CA 1
ATOM 1561 C C . TRP A 1 199 ? 9.053 1.240 -9.911 1.00 97.06 199 TRP A C 1
ATOM 1563 O O . TRP A 1 199 ? 9.422 2.228 -9.267 1.00 97.06 199 TRP A O 1
ATOM 1573 N N . MET A 1 200 ? 9.800 0.701 -10.869 1.00 97.50 200 MET A N 1
ATOM 1574 C CA . MET A 1 200 ? 11.181 1.093 -11.139 1.00 97.50 200 MET A CA 1
ATOM 1575 C C . MET A 1 200 ? 11.427 1.234 -12.641 1.00 97.50 200 MET A C 1
ATOM 1577 O O . MET A 1 200 ? 10.681 0.710 -13.470 1.00 97.50 200 MET A O 1
ATOM 1581 N N . LEU A 1 201 ? 12.526 1.915 -12.983 1.00 97.25 201 LEU A N 1
ATOM 1582 C CA . LEU A 1 201 ? 12.972 2.150 -14.360 1.00 97.25 201 LEU A CA 1
ATOM 1583 C C . LEU A 1 201 ? 11.950 2.932 -15.196 1.00 97.25 201 LEU A C 1
ATOM 1585 O O . LEU A 1 201 ? 11.306 2.388 -16.092 1.00 97.25 201 LEU A O 1
ATOM 1589 N N . ARG A 1 202 ? 11.823 4.228 -14.902 1.00 97.62 202 ARG A N 1
ATOM 1590 C CA . ARG A 1 202 ? 10.967 5.156 -15.649 1.00 97.62 202 ARG A CA 1
ATOM 1591 C C . ARG A 1 202 ? 11.371 5.218 -17.132 1.00 97.62 202 ARG A C 1
ATOM 1593 O O . ARG A 1 202 ? 12.544 5.434 -17.437 1.00 97.62 202 ARG A O 1
ATOM 1600 N N . LEU A 1 203 ? 10.407 5.049 -18.033 1.00 97.69 203 LEU A N 1
ATOM 1601 C CA . LEU A 1 203 ? 10.559 4.964 -19.490 1.00 97.69 203 LEU A CA 1
ATOM 1602 C C . LEU A 1 203 ? 10.402 6.319 -20.191 1.00 97.69 203 LEU A C 1
ATOM 1604 O O . LEU A 1 203 ? 11.067 6.556 -21.196 1.00 97.69 203 LEU A O 1
ATOM 1608 N N . PHE A 1 204 ? 9.570 7.213 -19.654 1.00 96.00 204 PHE A N 1
ATOM 1609 C CA . PHE A 1 204 ? 9.324 8.544 -20.210 1.00 96.00 204 PHE A CA 1
ATOM 1610 C C . PHE A 1 204 ? 9.170 9.610 -19.120 1.00 96.00 204 PHE A C 1
ATOM 1612 O O . PHE A 1 204 ? 8.880 9.299 -17.966 1.00 96.00 204 PHE A O 1
ATOM 1619 N N . GLU A 1 205 ? 9.401 10.865 -19.497 1.00 91.75 205 GLU A N 1
ATOM 1620 C CA . GLU A 1 205 ? 9.233 12.059 -18.661 1.00 91.75 205 GLU A CA 1
ATOM 1621 C C . GLU A 1 205 ? 8.201 12.943 -19.385 1.00 91.75 205 GLU A C 1
ATOM 1623 O O . GLU A 1 205 ? 8.514 13.504 -20.430 1.00 91.75 205 GLU A O 1
ATOM 1628 N N . GLY A 1 206 ? 6.954 13.000 -18.901 1.00 89.81 206 GLY A N 1
ATOM 1629 C CA . GLY A 1 206 ? 5.841 13.662 -19.602 1.00 89.81 206 GLY A CA 1
ATOM 1630 C C . GLY A 1 206 ? 5.032 12.712 -20.493 1.00 89.81 206 GLY A C 1
ATOM 1631 O O . GLY A 1 206 ? 4.680 11.620 -20.056 1.00 89.81 206 GLY A O 1
ATOM 1632 N N . GLU A 1 207 ? 4.714 13.129 -21.720 1.00 89.44 207 GLU A N 1
ATOM 1633 C CA . GLU A 1 207 ? 3.883 12.348 -22.658 1.00 89.44 207 GLU A CA 1
ATOM 1634 C C . GLU A 1 207 ? 4.707 11.486 -23.628 1.00 89.44 207 GLU A C 1
ATOM 1636 O O . GLU A 1 207 ? 4.217 10.479 -24.143 1.00 89.44 207 GLU A O 1
ATOM 1641 N N . GLU A 1 208 ? 5.975 11.843 -23.857 1.00 94.38 208 GLU A N 1
ATOM 1642 C CA . GLU A 1 208 ? 6.803 11.234 -24.897 1.00 94.38 208 GLU A CA 1
ATOM 1643 C C . GLU A 1 208 ? 7.993 10.444 -24.346 1.00 94.38 208 GLU A C 1
ATOM 1645 O O . GLU A 1 208 ? 8.716 10.850 -23.431 1.00 94.38 208 GLU A O 1
ATOM 1650 N N . VAL A 1 209 ? 8.239 9.296 -24.971 1.00 96.94 209 VAL A N 1
ATOM 1651 C CA . VAL A 1 209 ? 9.413 8.467 -24.706 1.00 96.94 209 VAL A CA 1
ATOM 1652 C C . VAL A 1 209 ? 10.628 9.078 -25.396 1.00 96.94 209 VAL A C 1
ATOM 1654 O O . VAL A 1 209 ? 10.645 9.241 -26.612 1.00 96.94 209 VAL A O 1
ATOM 1657 N N . THR A 1 210 ? 11.691 9.352 -24.636 1.00 97.44 210 THR A N 1
ATOM 1658 C CA . THR A 1 210 ? 12.940 9.899 -25.186 1.00 97.44 210 THR A CA 1
ATOM 1659 C C . THR A 1 210 ? 14.068 8.869 -25.172 1.00 97.44 210 THR A C 1
ATOM 1661 O O . THR A 1 210 ? 14.220 8.081 -24.233 1.00 97.44 210 THR A O 1
ATOM 1664 N N . LYS A 1 211 ? 14.947 8.915 -26.187 1.00 97.50 211 LYS A N 1
ATOM 1665 C CA . LYS A 1 211 ? 16.149 8.057 -26.255 1.00 97.50 211 LYS A CA 1
ATOM 1666 C C . LYS A 1 211 ? 17.029 8.201 -25.008 1.00 97.50 211 LYS A C 1
ATOM 1668 O O . LYS A 1 211 ? 17.586 7.212 -24.527 1.00 97.50 211 LYS A O 1
ATOM 1673 N N . SER A 1 212 ? 17.147 9.421 -24.475 1.00 96.81 212 SER A N 1
ATOM 1674 C CA . SER A 1 212 ? 17.902 9.703 -23.249 1.00 96.81 212 SER A CA 1
ATOM 1675 C C . SER A 1 212 ? 17.330 8.934 -22.058 1.00 96.81 212 SER A C 1
ATOM 1677 O O . SER A 1 212 ? 18.074 8.230 -21.371 1.00 96.81 212 SER A O 1
ATOM 1679 N N . GLN A 1 213 ? 16.008 8.975 -21.863 1.00 97.69 213 GLN A N 1
ATOM 1680 C CA . GLN A 1 213 ? 15.360 8.303 -20.741 1.00 97.69 213 GLN A CA 1
ATOM 1681 C C . GLN A 1 213 ? 15.469 6.776 -20.827 1.00 97.69 213 GLN A C 1
ATOM 1683 O O . GLN A 1 213 ? 15.858 6.134 -19.847 1.00 97.69 213 GLN A O 1
ATOM 1688 N N . LEU A 1 214 ? 15.250 6.194 -22.011 1.00 97.88 214 LEU A N 1
ATOM 1689 C CA . LEU A 1 214 ? 15.461 4.758 -22.231 1.00 97.88 214 LEU A CA 1
ATOM 1690 C C . LEU A 1 214 ? 16.917 4.336 -21.977 1.00 97.88 214 LEU A C 1
ATOM 1692 O O . LEU A 1 214 ? 17.176 3.247 -21.456 1.00 97.88 214 LEU A O 1
ATOM 1696 N N . SER A 1 215 ? 17.875 5.215 -22.283 1.00 97.00 215 SER A N 1
ATOM 1697 C CA . SER A 1 215 ? 19.299 4.958 -22.037 1.00 97.00 215 SER A CA 1
ATOM 1698 C C . SER A 1 215 ? 19.627 4.979 -20.545 1.00 97.00 215 SER A C 1
ATOM 1700 O O . SER A 1 215 ? 20.362 4.105 -20.083 1.00 97.00 215 SER A O 1
ATOM 1702 N N . LYS A 1 216 ? 19.031 5.900 -19.768 1.00 97.50 216 LYS A N 1
ATOM 1703 C CA . LYS A 1 216 ? 19.123 5.887 -18.295 1.00 97.50 216 LYS A CA 1
ATOM 1704 C C . LYS A 1 216 ? 18.535 4.592 -17.724 1.00 97.50 216 LYS A C 1
ATOM 1706 O O . LYS A 1 216 ? 19.213 3.910 -16.959 1.00 97.50 216 LYS A O 1
ATOM 1711 N N . ALA A 1 217 ? 17.320 4.215 -18.138 1.00 97.62 217 ALA A N 1
ATOM 1712 C CA . ALA A 1 217 ? 16.662 2.982 -17.694 1.00 97.62 217 ALA A CA 1
ATOM 1713 C C . ALA A 1 217 ? 17.509 1.733 -18.002 1.00 97.62 217 ALA A C 1
ATOM 1715 O O . ALA A 1 217 ? 17.704 0.876 -17.143 1.00 97.62 217 ALA A O 1
ATOM 1716 N N . SER A 1 218 ? 18.093 1.665 -19.201 1.00 97.62 218 SER A N 1
ATOM 1717 C CA . SER A 1 218 ? 18.985 0.572 -19.608 1.00 97.62 218 SER A CA 1
ATOM 1718 C C . SER A 1 218 ? 20.287 0.531 -18.803 1.00 97.62 218 SER A C 1
ATOM 1720 O O . SER A 1 218 ? 20.806 -0.549 -18.522 1.00 97.62 218 SER A O 1
ATOM 1722 N N . ALA A 1 219 ? 20.833 1.689 -18.421 1.00 97.44 219 ALA A N 1
ATOM 1723 C CA . ALA A 1 219 ? 22.073 1.775 -17.653 1.00 97.44 219 ALA A CA 1
ATOM 1724 C C . ALA A 1 219 ? 21.936 1.190 -16.238 1.00 97.44 219 ALA A C 1
ATOM 1726 O O . ALA A 1 219 ? 22.879 0.569 -15.743 1.00 97.44 219 ALA A O 1
ATOM 1727 N N . PHE A 1 220 ? 20.758 1.300 -15.615 1.00 97.94 220 PHE A N 1
ATOM 1728 C CA . PHE A 1 220 ? 20.471 0.647 -14.332 1.00 97.94 220 PHE A CA 1
ATOM 1729 C C . PHE A 1 220 ? 20.543 -0.885 -14.394 1.00 97.94 220 PHE A C 1
ATOM 1731 O O . PHE A 1 220 ? 20.803 -1.513 -13.371 1.00 97.94 220 PHE A O 1
ATOM 1738 N N . LEU A 1 221 ? 20.358 -1.481 -15.578 1.00 96.75 221 LEU A N 1
ATOM 1739 C CA . LEU A 1 221 ? 20.497 -2.925 -15.799 1.00 96.75 221 LEU A CA 1
ATOM 1740 C C . LEU A 1 221 ? 21.953 -3.367 -16.018 1.00 96.75 221 LEU A C 1
ATOM 1742 O O . LEU A 1 221 ? 22.215 -4.560 -16.177 1.00 96.75 221 LEU A O 1
ATOM 1746 N N . SER A 1 222 ? 22.903 -2.430 -16.073 1.00 95.50 222 SER A N 1
ATOM 1747 C CA . SER A 1 222 ? 24.322 -2.759 -16.192 1.00 95.50 222 SER A CA 1
ATOM 1748 C C . SER A 1 222 ? 24.897 -3.256 -14.854 1.00 95.50 222 SER A C 1
ATOM 1750 O O . SER A 1 222 ? 24.410 -2.867 -13.791 1.00 95.50 222 SER A O 1
ATOM 1752 N N . PRO A 1 223 ? 25.994 -4.038 -14.860 1.00 94.56 223 PRO A N 1
ATOM 1753 C CA . PRO A 1 223 ? 26.668 -4.473 -13.636 1.00 94.56 223 PRO A CA 1
ATOM 1754 C C . PRO A 1 223 ? 27.130 -3.323 -12.732 1.00 94.56 223 PRO A C 1
ATOM 1756 O O . PRO A 1 223 ? 27.303 -3.532 -11.532 1.00 94.56 223 PRO A O 1
ATOM 1759 N N . GLY A 1 224 ? 27.341 -2.123 -13.289 1.00 95.75 224 GLY A N 1
ATOM 1760 C CA . GLY A 1 224 ? 27.720 -0.913 -12.553 1.00 95.75 224 GLY A CA 1
ATOM 1761 C C . GLY A 1 224 ? 26.540 -0.038 -12.112 1.00 95.75 224 GLY A C 1
ATOM 1762 O O . GLY A 1 224 ? 26.729 0.845 -11.279 1.00 95.75 224 GLY A O 1
ATOM 1763 N N . GLY A 1 225 ? 25.331 -0.284 -12.628 1.00 96.62 225 GLY A N 1
ATOM 1764 C CA . GLY A 1 225 ? 24.172 0.584 -12.421 1.00 96.62 225 GLY A CA 1
ATOM 1765 C C . GLY A 1 225 ? 24.280 1.941 -13.134 1.00 96.62 225 GLY A C 1
ATOM 1766 O O . GLY A 1 225 ? 25.189 2.181 -13.932 1.00 96.62 225 GLY A O 1
ATOM 1767 N N . TYR A 1 226 ? 23.352 2.856 -12.846 1.00 96.56 226 TYR A N 1
ATOM 1768 C CA . TYR A 1 226 ? 23.388 4.233 -13.349 1.00 96.56 226 TYR A CA 1
ATOM 1769 C C . TYR A 1 226 ? 23.986 5.145 -12.277 1.00 96.56 226 TYR A C 1
ATOM 1771 O O . TYR A 1 226 ? 23.440 5.262 -11.183 1.00 96.56 226 TYR A O 1
ATOM 1779 N N . LYS A 1 227 ? 25.136 5.772 -12.563 1.00 96.38 227 LYS A N 1
ATOM 1780 C CA . LYS A 1 227 ? 25.883 6.599 -11.590 1.00 96.38 227 LYS A CA 1
ATOM 1781 C C . LYS A 1 227 ? 26.183 5.858 -10.268 1.00 96.38 227 LYS A C 1
ATOM 1783 O O . LYS A 1 227 ? 26.127 6.447 -9.195 1.00 96.38 227 LYS A O 1
ATOM 1788 N N . GLY A 1 228 ? 26.459 4.553 -10.346 1.00 96.44 228 GLY A N 1
ATOM 1789 C CA . GLY A 1 228 ? 26.711 3.690 -9.185 1.00 96.44 228 GLY A CA 1
ATOM 1790 C C . GLY A 1 228 ? 25.453 3.210 -8.449 1.00 96.44 228 GLY A C 1
ATOM 1791 O O . GLY A 1 228 ? 25.557 2.357 -7.571 1.00 96.44 228 GLY A O 1
ATOM 1792 N N . GLN A 1 229 ? 24.264 3.702 -8.812 1.00 96.88 229 GLN A N 1
ATOM 1793 C CA . GLN A 1 229 ? 22.997 3.241 -8.249 1.00 96.88 229 GLN A CA 1
ATOM 1794 C C . GLN A 1 229 ? 22.480 2.027 -9.021 1.00 96.88 229 GLN A C 1
ATOM 1796 O O . GLN A 1 229 ? 22.367 2.051 -10.249 1.00 96.88 229 GLN A O 1
ATOM 1801 N N . LYS A 1 230 ? 22.143 0.963 -8.291 1.00 95.88 230 LYS A N 1
ATOM 1802 C CA . LYS A 1 230 ? 21.613 -0.285 -8.848 1.00 95.88 230 LYS A CA 1
ATOM 1803 C C . LYS A 1 230 ? 20.152 -0.454 -8.472 1.00 95.88 230 LYS A C 1
ATOM 1805 O O . LYS A 1 230 ? 19.758 -0.143 -7.353 1.00 95.88 230 LYS A O 1
ATOM 1810 N N . VAL A 1 231 ? 19.379 -0.993 -9.406 1.00 96.38 231 VAL A N 1
ATOM 1811 C CA . VAL A 1 231 ? 17.989 -1.382 -9.173 1.00 96.38 231 VAL A CA 1
ATOM 1812 C C . VAL A 1 231 ? 17.952 -2.882 -8.906 1.00 96.38 231 VAL A C 1
ATOM 1814 O O . VAL A 1 231 ? 18.574 -3.658 -9.631 1.00 96.38 231 VAL A O 1
ATOM 1817 N N . VAL A 1 232 ? 17.237 -3.287 -7.858 1.00 96.50 232 VAL A N 1
ATOM 1818 C CA . VAL A 1 232 ? 17.050 -4.700 -7.518 1.00 96.50 232 VAL A CA 1
ATOM 1819 C C . VAL A 1 232 ? 15.818 -5.212 -8.257 1.00 96.50 232 VAL A C 1
ATOM 1821 O O . VAL A 1 232 ? 14.692 -4.848 -7.933 1.00 96.50 232 VAL A O 1
ATOM 1824 N N . ILE A 1 233 ? 16.042 -6.052 -9.265 1.00 96.50 233 ILE A N 1
ATOM 1825 C CA . ILE A 1 233 ? 14.992 -6.689 -10.067 1.00 96.50 233 ILE A CA 1
ATOM 1826 C C . ILE A 1 233 ? 15.141 -8.194 -9.903 1.00 96.50 233 ILE A C 1
ATOM 1828 O O . ILE A 1 233 ? 16.261 -8.708 -9.951 1.00 96.50 233 ILE A O 1
ATOM 1832 N N . LYS A 1 234 ? 14.025 -8.903 -9.713 1.00 97.06 234 LYS A N 1
ATOM 1833 C CA . LYS A 1 234 ? 14.042 -10.368 -9.663 1.00 97.06 234 LYS A CA 1
ATOM 1834 C C . LYS A 1 234 ? 14.583 -10.913 -10.983 1.00 97.06 234 LYS A C 1
ATOM 1836 O O . LYS A 1 234 ? 14.190 -10.459 -12.057 1.00 97.06 234 LYS A O 1
ATOM 1841 N N . GLU A 1 235 ? 15.467 -11.906 -10.918 1.00 94.50 235 GLU A N 1
ATOM 1842 C CA . GLU A 1 235 ? 16.104 -12.461 -12.119 1.00 94.50 235 GLU A CA 1
ATOM 1843 C C . GLU A 1 235 ? 15.078 -13.035 -13.114 1.00 94.50 235 GLU A C 1
ATOM 1845 O O . GLU A 1 235 ? 15.247 -12.885 -14.324 1.00 94.50 235 GLU A O 1
ATOM 1850 N N . SER A 1 236 ? 13.969 -13.589 -12.608 1.00 93.69 236 SER A N 1
ATOM 1851 C CA . SER A 1 236 ? 12.824 -14.057 -13.403 1.00 93.69 236 SER A CA 1
ATOM 1852 C C . SER A 1 236 ? 12.176 -12.965 -14.255 1.00 93.69 236 SER A C 1
ATOM 1854 O O . SER A 1 236 ? 11.645 -13.257 -15.325 1.00 93.69 236 SER A O 1
ATOM 1856 N N . ASP A 1 237 ? 12.238 -11.713 -13.801 1.00 96.25 237 ASP A N 1
ATOM 1857 C CA . ASP A 1 237 ? 11.494 -10.595 -14.383 1.00 96.25 237 ASP A CA 1
ATOM 1858 C C . ASP A 1 237 ? 12.377 -9.769 -15.334 1.00 96.25 237 ASP A C 1
ATOM 1860 O O . ASP A 1 237 ? 11.871 -9.049 -16.201 1.00 96.25 237 ASP A O 1
ATOM 1864 N N . LEU A 1 238 ? 13.708 -9.911 -15.235 1.00 95.56 238 LEU A N 1
ATOM 1865 C CA . LEU A 1 238 ? 14.683 -9.224 -16.089 1.00 95.56 238 LEU A CA 1
ATOM 1866 C C . LEU A 1 238 ? 14.411 -9.380 -17.598 1.00 95.56 238 LEU A C 1
ATOM 1868 O O . LEU A 1 238 ? 14.513 -8.370 -18.303 1.00 95.56 238 LEU A O 1
ATOM 1872 N N . PRO A 1 239 ? 14.068 -10.569 -18.140 1.00 94.31 239 PRO A N 1
ATOM 1873 C CA . PRO A 1 239 ? 13.767 -10.709 -19.566 1.00 94.31 239 PRO A CA 1
ATOM 1874 C C . PRO A 1 239 ? 12.592 -9.830 -20.012 1.00 94.31 239 PRO A C 1
ATOM 1876 O O . PRO A 1 239 ? 12.700 -9.126 -21.018 1.00 94.31 239 PRO A O 1
ATOM 1879 N N . SER A 1 240 ? 11.506 -9.806 -19.234 1.00 94.50 240 SER A N 1
ATOM 1880 C CA . SER A 1 240 ? 10.310 -9.002 -19.513 1.00 94.50 240 SER A CA 1
ATOM 1881 C C . SER A 1 240 ? 10.609 -7.502 -19.463 1.00 94.50 240 SER A C 1
ATOM 1883 O O . SER A 1 240 ? 10.204 -6.762 -20.361 1.00 94.50 240 SER A O 1
ATOM 1885 N N . VAL A 1 241 ? 11.395 -7.061 -18.475 1.00 97.12 241 VAL A N 1
ATOM 1886 C CA . VAL A 1 241 ? 11.844 -5.662 -18.350 1.00 97.12 241 VAL A CA 1
ATOM 1887 C C . VAL A 1 241 ? 12.682 -5.242 -19.561 1.00 97.12 241 VAL A C 1
ATOM 1889 O O . VAL A 1 241 ? 12.415 -4.208 -20.176 1.00 97.12 241 VAL A O 1
ATOM 1892 N N . LYS A 1 242 ? 13.671 -6.058 -19.955 1.00 96.44 242 LYS A N 1
ATOM 1893 C CA . LYS A 1 242 ? 14.514 -5.780 -21.130 1.00 96.44 242 LYS A CA 1
ATOM 1894 C C . LYS A 1 242 ? 13.692 -5.727 -22.415 1.00 96.44 242 LYS A C 1
ATOM 1896 O O . LYS A 1 242 ? 13.890 -4.817 -23.216 1.00 96.44 242 LYS A O 1
ATOM 1901 N N . ARG A 1 243 ? 12.757 -6.667 -22.598 1.00 95.38 243 ARG A N 1
ATOM 1902 C CA . ARG A 1 243 ? 11.848 -6.704 -23.754 1.00 95.38 243 ARG A CA 1
ATOM 1903 C C . ARG A 1 243 ? 11.015 -5.428 -23.849 1.00 95.38 243 ARG A C 1
ATOM 1905 O O . ARG A 1 243 ? 10.908 -4.863 -24.934 1.00 95.38 243 ARG A O 1
ATOM 1912 N N . ARG A 1 244 ? 10.486 -4.941 -22.723 1.00 96.88 244 ARG A N 1
ATOM 1913 C CA . ARG A 1 244 ? 9.719 -3.690 -22.677 1.00 96.88 244 ARG A CA 1
ATOM 1914 C C . ARG A 1 244 ? 10.564 -2.475 -23.061 1.00 96.88 244 ARG A C 1
ATOM 1916 O O . ARG A 1 244 ? 10.129 -1.681 -23.884 1.00 96.88 244 ARG A O 1
ATOM 1923 N N . ILE A 1 245 ? 11.795 -2.364 -22.555 1.00 97.56 245 ILE A N 1
ATOM 1924 C CA . ILE A 1 245 ? 12.704 -1.269 -22.946 1.00 97.56 245 ILE A CA 1
ATOM 1925 C C . ILE A 1 245 ? 13.057 -1.344 -24.444 1.00 97.56 245 ILE A C 1
ATOM 1927 O O . ILE A 1 245 ? 13.054 -0.319 -25.123 1.00 97.56 245 ILE A O 1
ATOM 1931 N N . ARG A 1 246 ? 13.315 -2.547 -24.987 1.00 96.88 246 ARG A N 1
ATOM 1932 C CA . ARG A 1 246 ? 13.550 -2.739 -26.433 1.00 96.88 246 ARG A CA 1
ATOM 1933 C C . ARG A 1 246 ? 12.355 -2.301 -27.274 1.00 96.88 246 ARG A C 1
ATOM 1935 O O . ARG A 1 246 ? 12.547 -1.647 -28.295 1.00 96.88 246 ARG A O 1
ATOM 1942 N N . PHE A 1 247 ? 11.145 -2.668 -26.857 1.00 96.56 247 PHE A N 1
ATOM 1943 C CA . PHE A 1 247 ? 9.913 -2.283 -27.541 1.00 96.56 247 PHE A CA 1
ATOM 1944 C C . PHE A 1 247 ? 9.796 -0.758 -27.657 1.00 96.56 247 PHE A C 1
ATOM 1946 O O . PHE A 1 247 ? 9.577 -0.249 -28.754 1.00 96.56 247 PHE A O 1
ATOM 1953 N N . GLU A 1 248 ? 10.052 -0.030 -26.568 1.00 97.75 248 GLU A N 1
ATOM 1954 C CA . GLU A 1 248 ? 10.021 1.435 -26.582 1.00 97.75 248 GLU A CA 1
ATOM 1955 C C . GLU A 1 248 ? 11.122 2.050 -27.467 1.00 97.75 248 GLU A C 1
ATOM 1957 O O . GLU A 1 248 ? 10.851 3.005 -28.189 1.00 97.75 248 GLU A O 1
ATOM 1962 N N . TYR A 1 249 ? 12.339 1.483 -27.506 1.00 97.75 249 TYR A N 1
ATOM 1963 C CA . TYR A 1 249 ? 13.376 1.924 -28.457 1.00 97.75 249 TYR A CA 1
ATOM 1964 C C . TYR A 1 249 ? 12.937 1.749 -29.918 1.00 97.75 249 TYR A C 1
ATOM 1966 O O . TYR A 1 249 ? 13.128 2.656 -30.729 1.00 97.75 249 TYR A O 1
ATOM 1974 N N . ARG A 1 250 ? 12.334 0.599 -30.256 1.00 97.06 250 ARG A N 1
ATOM 1975 C CA . ARG A 1 250 ? 11.823 0.332 -31.613 1.00 97.06 250 ARG A CA 1
ATOM 1976 C C . ARG A 1 250 ? 10.703 1.304 -31.984 1.00 97.06 250 ARG A C 1
ATOM 1978 O O . ARG A 1 250 ? 10.674 1.788 -33.111 1.00 97.06 250 ARG A O 1
ATOM 1985 N N . LYS A 1 251 ? 9.823 1.634 -31.033 1.00 97.12 251 LYS A N 1
ATOM 1986 C CA . LYS A 1 251 ? 8.719 2.586 -31.226 1.00 97.12 251 LYS A CA 1
ATOM 1987 C C . LYS A 1 251 ? 9.204 3.983 -31.628 1.00 97.12 251 LYS A C 1
ATOM 1989 O O . LYS A 1 251 ? 8.559 4.621 -32.451 1.00 97.12 251 LYS A O 1
ATOM 1994 N N . ILE A 1 252 ? 10.346 4.430 -31.100 1.00 97.56 252 ILE A N 1
ATOM 1995 C CA . ILE A 1 252 ? 10.968 5.719 -31.459 1.00 97.56 252 ILE A CA 1
ATOM 1996 C C . ILE A 1 252 ? 11.967 5.617 -32.631 1.00 97.56 252 ILE A C 1
ATOM 1998 O O . ILE A 1 252 ? 12.738 6.546 -32.861 1.00 97.56 252 ILE A O 1
ATOM 2002 N N . GLY A 1 253 ? 11.990 4.492 -33.358 1.00 97.38 253 GLY A N 1
ATOM 2003 C CA . GLY A 1 253 ? 12.810 4.312 -34.561 1.00 97.38 253 GLY A CA 1
ATOM 2004 C C . GLY A 1 253 ? 14.310 4.116 -34.313 1.00 97.38 253 GLY A C 1
ATOM 2005 O O . GLY A 1 253 ? 15.109 4.365 -35.211 1.00 97.38 253 GLY A O 1
ATOM 2006 N N . VAL A 1 254 ? 14.721 3.694 -33.112 1.00 97.50 254 VAL A N 1
ATOM 2007 C CA . VAL A 1 254 ? 16.135 3.400 -32.825 1.00 97.50 254 VAL A CA 1
ATOM 2008 C C . VAL A 1 254 ? 16.501 2.013 -33.353 1.00 97.50 254 VAL A C 1
ATOM 2010 O O . VAL A 1 254 ? 15.861 1.020 -32.999 1.00 97.50 254 VAL A O 1
ATOM 2013 N N . ASP A 1 255 ? 17.558 1.947 -34.167 1.00 95.94 255 ASP A N 1
ATOM 2014 C CA . ASP A 1 255 ? 18.076 0.694 -34.719 1.00 95.94 255 ASP A CA 1
ATOM 2015 C C . ASP A 1 255 ? 18.562 -0.255 -33.609 1.00 95.94 255 ASP A C 1
ATOM 2017 O O . ASP A 1 255 ? 19.079 0.168 -32.569 1.00 95.94 255 ASP A O 1
ATOM 2021 N N . SER A 1 256 ? 18.432 -1.565 -33.827 1.00 93.44 256 SER A N 1
ATOM 2022 C CA . SER A 1 256 ? 18.869 -2.580 -32.857 1.00 93.44 256 SER A CA 1
ATOM 2023 C C . SER A 1 256 ? 20.371 -2.491 -32.543 1.00 93.44 256 SER A C 1
ATOM 2025 O O . SER A 1 256 ? 20.793 -2.801 -31.422 1.00 93.44 256 SER A O 1
ATOM 2027 N N . ASN A 1 257 ? 21.186 -2.015 -33.489 1.00 93.56 257 ASN A N 1
ATOM 2028 C CA . ASN A 1 257 ? 22.617 -1.797 -33.295 1.00 93.56 257 ASN A CA 1
ATOM 2029 C C . ASN A 1 257 ? 22.925 -0.613 -32.372 1.00 93.56 257 ASN A C 1
ATOM 2031 O O . ASN A 1 257 ? 23.934 -0.656 -31.662 1.00 93.56 257 ASN A O 1
ATOM 2035 N N . ASP A 1 258 ? 22.025 0.365 -32.300 1.00 96.00 258 ASP A N 1
ATOM 2036 C CA . ASP A 1 258 ? 22.159 1.559 -31.463 1.00 96.00 258 ASP A CA 1
ATOM 2037 C C . ASP A 1 258 ? 21.624 1.367 -30.034 1.00 96.00 258 ASP A C 1
ATOM 2039 O O . ASP A 1 258 ? 21.833 2.219 -29.165 1.00 96.00 258 ASP A O 1
ATOM 2043 N N . MET A 1 259 ? 20.932 0.257 -29.755 1.00 96.75 259 MET A N 1
ATOM 2044 C CA . MET A 1 259 ? 20.438 -0.048 -28.409 1.00 96.75 259 MET A CA 1
ATOM 2045 C C . MET A 1 259 ? 21.598 -0.380 -27.446 1.00 96.75 259 MET A C 1
ATOM 2047 O O . MET A 1 259 ? 22.589 -0.984 -27.848 1.00 96.75 259 MET A O 1
ATOM 2051 N 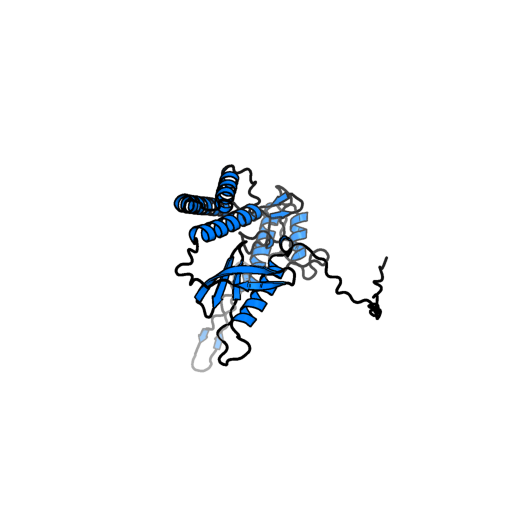N . PRO A 1 260 ? 21.518 -0.068 -26.141 1.00 96.06 260 PRO A N 1
ATOM 2052 C CA . PRO A 1 260 ? 22.571 -0.442 -25.195 1.00 96.06 260 PRO A CA 1
ATOM 2053 C C . PRO A 1 260 ? 22.736 -1.964 -25.048 1.00 96.06 260 PRO A C 1
ATOM 2055 O O . PRO A 1 260 ? 21.754 -2.698 -24.932 1.00 96.06 260 PRO A O 1
ATOM 2058 N N . LYS A 1 261 ? 23.987 -2.447 -24.950 1.00 94.75 261 LYS A N 1
ATOM 2059 C CA . LYS A 1 261 ? 24.338 -3.886 -24.850 1.00 94.75 261 LYS A CA 1
ATOM 2060 C C . LYS A 1 261 ? 23.519 -4.665 -23.809 1.00 94.75 261 LYS A C 1
ATOM 2062 O O . LYS A 1 261 ? 23.232 -5.837 -24.007 1.00 94.75 261 LYS A O 1
ATOM 2067 N N . TRP A 1 262 ? 23.147 -4.030 -22.700 1.00 93.12 262 TRP A N 1
ATOM 2068 C CA . TRP A 1 262 ? 22.446 -4.678 -21.584 1.00 93.12 262 TRP A CA 1
ATOM 2069 C C . TRP A 1 262 ? 20.973 -4.991 -21.867 1.00 93.12 262 TRP A C 1
ATOM 2071 O O . TRP A 1 262 ? 20.422 -5.907 -21.250 1.00 93.12 262 TRP A O 1
ATOM 2081 N N . VAL A 1 263 ? 20.357 -4.251 -22.794 1.00 94.44 263 VAL A N 1
ATOM 2082 C CA . VAL A 1 263 ? 18.971 -4.452 -23.243 1.00 94.44 263 VAL A CA 1
ATOM 2083 C C . VAL A 1 263 ? 18.883 -5.072 -24.629 1.00 94.44 263 VAL A C 1
ATOM 2085 O O . VAL A 1 263 ? 17.826 -5.625 -24.929 1.00 94.44 263 VAL A O 1
ATOM 2088 N N . LYS A 1 264 ? 19.960 -5.026 -25.434 1.00 91.50 264 LYS A N 1
ATOM 2089 C CA . LYS A 1 264 ? 20.036 -5.703 -26.737 1.00 91.50 264 LYS A CA 1
ATOM 2090 C C . LYS A 1 264 ? 19.554 -7.148 -26.627 1.00 91.50 264 LYS A C 1
ATOM 2092 O O . LYS A 1 264 ? 19.780 -7.828 -25.624 1.00 91.50 264 LYS A O 1
ATOM 2097 N N . GLU A 1 265 ? 18.862 -7.580 -27.672 1.00 75.75 265 GLU A N 1
ATOM 2098 C CA . GLU A 1 265 ? 18.497 -8.975 -27.870 1.00 75.75 265 GLU A CA 1
ATOM 2099 C C . GLU A 1 265 ? 19.811 -9.753 -27.918 1.00 75.75 265 GLU A C 1
ATOM 2101 O O . GLU A 1 265 ? 20.635 -9.557 -28.808 1.00 75.75 265 GLU A O 1
ATOM 2106 N N . VAL A 1 266 ? 20.087 -10.534 -26.878 1.00 64.81 266 VAL A N 1
ATOM 2107 C CA . VAL A 1 266 ? 21.212 -11.455 -26.934 1.00 64.81 266 VAL A CA 1
ATOM 2108 C C . VAL A 1 266 ? 20.703 -12.588 -27.812 1.00 64.81 266 VAL A C 1
ATOM 2110 O O . VAL A 1 266 ? 19.983 -13.449 -27.308 1.00 64.81 266 VAL A O 1
ATOM 2113 N N . GLU A 1 267 ? 21.025 -12.555 -29.111 1.00 54.62 267 GLU A N 1
ATOM 2114 C CA . GLU A 1 267 ? 20.677 -13.606 -30.094 1.00 54.62 267 GLU A CA 1
ATOM 2115 C C . GLU A 1 267 ? 20.940 -15.014 -29.518 1.00 54.62 267 GLU A C 1
ATOM 2117 O O . GLU A 1 267 ? 20.212 -15.972 -29.732 1.00 54.62 267 GLU A O 1
ATOM 2122 N N . THR A 1 268 ? 21.917 -15.130 -28.626 1.00 53.00 268 THR A N 1
ATOM 2123 C CA . THR A 1 268 ? 22.482 -16.386 -28.148 1.00 53.00 268 THR A CA 1
ATOM 2124 C C . THR A 1 268 ? 21.795 -17.072 -26.958 1.00 53.00 268 THR A C 1
ATOM 2126 O O . THR A 1 268 ? 22.409 -17.958 -26.378 1.00 53.00 268 THR A O 1
ATOM 2129 N N . ARG A 1 269 ? 20.553 -16.763 -26.545 1.00 51.31 269 ARG A N 1
ATOM 2130 C CA . ARG A 1 269 ? 19.888 -17.606 -25.505 1.00 51.31 269 ARG A CA 1
ATOM 2131 C C . ARG A 1 269 ? 18.393 -17.861 -25.653 1.00 51.31 269 ARG A C 1
ATOM 2133 O O . ARG A 1 269 ? 17.956 -18.938 -25.254 1.00 51.31 269 ARG A O 1
ATOM 2140 N N . GLU A 1 270 ? 17.615 -16.935 -26.208 1.00 50.94 270 GLU A N 1
ATOM 2141 C CA . GLU A 1 270 ? 16.200 -17.213 -26.514 1.00 50.94 270 GLU A CA 1
ATOM 2142 C C . GLU A 1 270 ? 16.078 -18.109 -27.761 1.00 50.94 270 GLU A C 1
ATOM 2144 O O . GLU A 1 270 ? 15.299 -19.058 -27.731 1.00 50.94 270 GLU A O 1
ATOM 2149 N N . GLU A 1 271 ? 16.945 -17.947 -28.769 1.00 51.47 271 GLU A N 1
ATOM 2150 C CA . GLU A 1 271 ? 17.039 -18.886 -29.901 1.00 51.47 271 GLU A CA 1
ATOM 2151 C C . GLU A 1 271 ? 17.565 -20.264 -29.473 1.00 51.47 271 GLU A C 1
ATOM 2153 O O . GLU A 1 271 ? 17.094 -21.290 -29.955 1.00 51.47 271 GLU A O 1
ATOM 2158 N N . ILE A 1 272 ? 18.468 -20.318 -28.484 1.00 54.59 272 ILE A N 1
ATOM 2159 C CA . ILE A 1 272 ? 18.987 -21.590 -27.949 1.00 54.59 272 ILE A CA 1
ATOM 2160 C C . ILE A 1 272 ? 17.920 -22.350 -27.141 1.00 54.59 272 ILE A C 1
ATOM 2162 O O . ILE A 1 272 ? 18.046 -23.549 -26.947 1.00 54.59 272 ILE A O 1
ATOM 2166 N N . ARG A 1 273 ? 16.823 -21.730 -26.685 1.00 51.62 273 ARG A N 1
ATOM 2167 C CA . ARG A 1 273 ? 15.719 -22.505 -26.077 1.00 51.62 273 ARG A CA 1
ATOM 2168 C C . ARG A 1 273 ? 14.861 -23.242 -27.105 1.00 51.62 273 ARG A C 1
ATOM 2170 O O . ARG A 1 273 ? 14.219 -24.216 -26.729 1.00 51.62 273 ARG A O 1
ATOM 2177 N N . ASN A 1 274 ? 14.944 -22.871 -28.383 1.00 52.38 274 ASN A N 1
ATOM 2178 C CA . ASN A 1 274 ? 14.487 -23.705 -29.497 1.00 52.38 274 ASN A CA 1
ATOM 2179 C C . ASN A 1 274 ? 15.544 -24.756 -29.884 1.00 52.38 274 ASN A C 1
ATOM 2181 O O . ASN A 1 274 ? 15.614 -25.180 -31.035 1.00 52.38 274 ASN A O 1
ATOM 2185 N N . TYR A 1 275 ? 16.387 -25.187 -28.940 1.00 53.06 275 TYR A N 1
ATOM 2186 C CA . TYR A 1 275 ? 17.226 -26.355 -29.145 1.00 53.06 275 TYR A CA 1
ATOM 2187 C C . TYR A 1 275 ? 16.322 -27.581 -29.232 1.00 53.06 275 TYR A C 1
ATOM 2189 O O . TYR A 1 275 ? 15.791 -28.065 -28.231 1.00 53.06 275 TYR A O 1
ATOM 2197 N N . ILE A 1 276 ? 16.133 -28.070 -30.453 1.00 57.19 276 ILE A N 1
ATOM 2198 C CA . ILE A 1 276 ? 15.569 -29.390 -30.693 1.00 57.19 276 ILE A CA 1
ATOM 2199 C C . ILE A 1 276 ? 16.514 -30.376 -29.992 1.00 57.19 276 ILE A C 1
ATOM 2201 O O . ILE A 1 276 ? 17.705 -30.390 -30.317 1.00 57.19 276 ILE A O 1
ATOM 2205 N N . PRO A 1 277 ? 16.044 -31.170 -29.012 1.00 58.41 277 PRO A N 1
ATOM 2206 C CA . PRO A 1 277 ? 16.898 -32.152 -28.365 1.00 58.41 277 PRO A CA 1
ATOM 2207 C C . PRO A 1 277 ? 17.484 -33.077 -29.433 1.00 58.41 277 PRO A C 1
ATOM 2209 O O . PRO A 1 277 ? 16.774 -33.527 -30.338 1.00 58.41 277 PRO A O 1
ATOM 2212 N N . LEU A 1 278 ? 18.787 -33.348 -29.336 1.00 61.09 278 LEU A N 1
ATOM 2213 C CA . LEU A 1 278 ? 19.455 -34.309 -30.206 1.00 61.09 278 LEU A CA 1
ATOM 2214 C C . LEU A 1 278 ? 18.708 -35.641 -30.079 1.00 61.09 278 LEU A C 1
ATOM 2216 O O . LEU A 1 278 ? 18.645 -36.232 -29.003 1.00 61.09 278 LEU A O 1
ATOM 2220 N N . THR A 1 279 ? 18.089 -36.087 -31.168 1.00 59.69 279 THR A N 1
ATOM 2221 C CA . THR A 1 279 ? 17.417 -37.384 -31.205 1.00 59.69 279 THR A CA 1
ATOM 2222 C C . THR A 1 279 ? 18.473 -38.441 -31.488 1.00 59.69 279 THR A C 1
ATOM 2224 O O . THR A 1 279 ? 19.004 -38.530 -32.595 1.00 59.69 279 THR A O 1
ATOM 2227 N N . GLU A 1 280 ? 18.813 -39.227 -30.468 1.00 64.00 280 GLU A N 1
ATOM 2228 C CA . GLU A 1 280 ? 19.671 -40.395 -30.637 1.00 64.00 280 GLU A CA 1
ATOM 2229 C C . GLU A 1 280 ? 18.912 -41.476 -31.410 1.00 64.00 280 GLU A C 1
ATOM 2231 O O . GLU A 1 280 ? 17.934 -42.045 -30.923 1.00 64.00 280 GLU A O 1
ATOM 2236 N N . ALA A 1 281 ? 19.377 -41.790 -32.617 1.00 66.81 281 ALA A N 1
ATOM 2237 C CA . ALA A 1 281 ? 18.946 -42.982 -33.332 1.00 66.81 281 ALA A CA 1
ATOM 2238 C C . ALA A 1 281 ? 19.999 -44.080 -33.135 1.00 66.81 281 ALA A C 1
ATOM 2240 O O . ALA A 1 281 ? 21.154 -43.928 -33.545 1.00 66.81 281 ALA A O 1
ATOM 2241 N N . LYS A 1 282 ? 19.600 -45.188 -32.500 1.00 63.97 282 LYS A N 1
ATOM 2242 C CA . LYS A 1 282 ? 20.424 -46.397 -32.371 1.00 63.97 282 LYS A CA 1
ATOM 2243 C C . LYS A 1 282 ? 20.090 -47.345 -33.513 1.00 63.97 282 LYS A C 1
ATOM 2245 O O . LYS A 1 282 ? 18.956 -47.804 -33.626 1.00 63.97 282 LYS A O 1
ATOM 2250 N N . PHE A 1 283 ? 21.081 -47.648 -34.343 1.00 68.00 283 PHE A N 1
ATOM 2251 C CA . PHE A 1 283 ? 20.959 -48.672 -35.375 1.00 68.00 283 PHE A CA 1
ATOM 2252 C C . PHE A 1 283 ? 21.739 -49.903 -34.932 1.00 68.00 283 PHE A C 1
ATOM 2254 O O . PHE A 1 283 ? 22.956 -49.832 -34.751 1.00 68.00 283 PHE A O 1
ATOM 2261 N N . ASP A 1 284 ? 21.041 -51.024 -34.767 1.00 59.50 284 ASP A N 1
ATOM 2262 C CA . ASP A 1 284 ? 21.665 -52.295 -34.424 1.00 59.50 284 ASP A CA 1
ATOM 2263 C C . ASP A 1 284 ? 21.743 -53.177 -35.674 1.00 59.50 284 ASP A C 1
ATOM 2265 O O . ASP A 1 284 ? 20.737 -53.684 -36.171 1.00 59.50 284 ASP A O 1
ATOM 2269 N N . LYS A 1 285 ? 22.945 -53.294 -36.249 1.00 64.88 285 LYS A N 1
ATOM 2270 C CA . LYS A 1 285 ? 23.216 -54.141 -37.423 1.00 64.88 285 LYS A CA 1
ATOM 2271 C C . LYS A 1 285 ? 24.108 -55.325 -37.054 1.00 64.88 285 LYS A C 1
ATOM 2273 O O . LYS A 1 285 ? 25.080 -55.622 -37.745 1.00 64.88 285 LYS A O 1
ATOM 2278 N N . GLY A 1 286 ? 23.799 -55.984 -35.938 1.00 68.81 286 GLY A N 1
ATOM 2279 C CA . GLY A 1 286 ? 24.233 -57.349 -35.614 1.00 68.81 286 GLY A CA 1
ATOM 2280 C C . GLY A 1 286 ? 25.725 -57.577 -35.348 1.00 68.81 286 GLY A C 1
ATOM 2281 O O . GLY A 1 286 ? 26.084 -58.679 -34.942 1.00 68.81 286 GLY A O 1
ATOM 2282 N N . ARG A 1 287 ? 26.607 -56.587 -35.557 1.00 60.16 287 ARG A N 1
ATOM 2283 C CA . ARG A 1 287 ? 28.042 -56.672 -35.204 1.00 60.16 287 ARG A CA 1
ATOM 2284 C C . ARG A 1 287 ? 28.662 -55.385 -34.643 1.00 60.16 287 ARG A C 1
ATOM 2286 O O . ARG A 1 287 ? 29.763 -55.453 -34.113 1.00 60.16 287 ARG A O 1
ATOM 2293 N N . ALA A 1 288 ? 27.985 -54.238 -34.721 1.00 51.38 288 ALA A N 1
ATOM 2294 C CA . ALA A 1 288 ? 28.416 -52.996 -34.075 1.00 51.38 288 ALA A CA 1
ATOM 2295 C C . ALA A 1 288 ? 27.221 -52.053 -33.866 1.00 51.38 288 ALA A C 1
ATOM 2297 O O . ALA A 1 288 ? 26.410 -51.870 -34.777 1.00 51.38 288 ALA A O 1
ATOM 2298 N N . THR A 1 289 ? 27.131 -51.437 -32.686 1.00 56.25 289 THR A N 1
ATOM 2299 C CA . THR A 1 289 ? 26.146 -50.390 -32.389 1.00 56.25 289 THR A CA 1
ATOM 2300 C C . THR A 1 289 ? 26.692 -49.044 -32.857 1.00 56.25 289 THR A C 1
ATOM 2302 O O . THR A 1 289 ? 27.735 -48.601 -32.379 1.00 56.25 289 THR A O 1
ATOM 2305 N N . VAL A 1 290 ? 25.989 -48.378 -33.773 1.00 60.50 290 VAL A N 1
ATOM 2306 C CA . VAL A 1 290 ? 26.336 -47.016 -34.208 1.00 60.50 290 VAL A CA 1
ATOM 2307 C C . VAL A 1 290 ? 25.322 -46.045 -33.612 1.00 60.50 290 VAL A C 1
ATOM 2309 O O . VAL A 1 290 ? 24.123 -46.154 -33.876 1.00 60.50 290 VAL A O 1
ATOM 2312 N N . ILE A 1 291 ? 25.806 -45.101 -32.801 1.00 61.47 291 ILE A N 1
ATOM 2313 C CA . ILE A 1 291 ? 25.011 -43.987 -32.275 1.00 61.47 291 ILE A CA 1
ATOM 2314 C C . ILE A 1 291 ? 25.201 -42.816 -33.234 1.00 61.47 291 ILE A C 1
ATOM 2316 O O . ILE A 1 291 ? 26.292 -42.254 -33.326 1.00 61.47 291 ILE A O 1
ATOM 2320 N N . VAL A 1 292 ? 24.151 -42.464 -33.976 1.00 65.75 292 VAL A N 1
ATOM 2321 C CA . VAL A 1 292 ? 24.172 -41.292 -34.856 1.00 65.75 292 VAL A CA 1
ATOM 2322 C C . VAL A 1 292 ? 23.534 -40.132 -34.106 1.00 65.75 292 VAL A C 1
ATOM 2324 O O . VAL A 1 292 ? 22.324 -40.117 -33.884 1.00 65.75 292 VAL A O 1
ATOM 2327 N N . ILE A 1 293 ? 24.353 -39.156 -33.724 1.00 65.00 293 ILE A N 1
ATOM 2328 C CA . ILE A 1 293 ? 23.879 -37.884 -33.180 1.00 65.00 293 ILE A CA 1
ATOM 2329 C C . ILE A 1 293 ? 23.581 -36.979 -34.376 1.00 65.00 293 ILE A C 1
ATOM 2331 O O . ILE A 1 293 ? 24.503 -36.467 -35.010 1.00 65.00 293 ILE A O 1
ATOM 2335 N N . LYS A 1 294 ? 22.303 -36.798 -34.725 1.00 61.75 294 LYS A N 1
ATOM 2336 C CA . LYS A 1 294 ? 21.924 -35.796 -35.731 1.00 61.75 294 LYS A CA 1
ATOM 2337 C C . LYS A 1 294 ? 22.093 -34.405 -35.115 1.00 61.75 294 LYS A C 1
ATOM 2339 O O . LYS A 1 294 ? 21.409 -34.136 -34.128 1.00 61.75 294 LYS A O 1
ATOM 2344 N N . PRO A 1 295 ? 22.961 -33.522 -35.642 1.00 57.25 295 PRO A N 1
ATOM 2345 C CA . PRO A 1 295 ? 23.070 -32.170 -35.114 1.00 57.25 295 PRO A CA 1
ATOM 2346 C C . PRO A 1 295 ? 21.741 -31.440 -35.332 1.00 57.25 295 PRO A C 1
ATOM 2348 O O . PRO A 1 295 ? 21.289 -31.286 -36.461 1.00 57.25 295 PRO A O 1
ATOM 2351 N N . GLY A 1 296 ? 21.114 -30.983 -34.247 1.00 53.56 296 GLY A N 1
ATOM 2352 C CA . GLY A 1 296 ? 19.890 -30.174 -34.274 1.00 53.56 296 GLY A CA 1
ATOM 2353 C C . GLY A 1 296 ? 20.123 -28.717 -34.693 1.00 53.56 296 GLY A C 1
ATOM 2354 O O . GLY A 1 296 ? 19.393 -27.841 -34.246 1.00 53.56 296 GLY A O 1
ATOM 2355 N N . PHE A 1 297 ? 21.159 -28.437 -35.489 1.00 51.72 297 PHE A N 1
ATOM 2356 C CA . PHE A 1 297 ? 21.468 -27.090 -35.967 1.00 51.72 297 PHE A CA 1
ATOM 2357 C C . PHE A 1 297 ? 21.003 -26.931 -37.414 1.00 51.72 297 PHE A C 1
ATOM 2359 O O . PHE A 1 297 ? 21.428 -27.698 -38.272 1.00 51.72 297 PHE A O 1
ATOM 2366 N N . ASN A 1 298 ? 20.135 -25.935 -37.635 1.00 47.44 298 ASN A N 1
ATOM 2367 C CA . ASN A 1 298 ? 19.668 -25.382 -38.913 1.00 47.44 298 ASN A CA 1
ATOM 2368 C C . ASN A 1 298 ? 20.377 -25.932 -40.160 1.00 47.44 298 ASN A C 1
ATOM 2370 O O . ASN A 1 298 ? 21.357 -25.364 -40.639 1.00 47.44 298 ASN A O 1
ATOM 2374 N N . VAL A 1 299 ? 19.803 -26.988 -40.732 1.00 52.19 299 VAL A N 1
ATOM 2375 C CA . VAL A 1 299 ? 19.925 -27.263 -42.163 1.00 52.19 299 VAL A CA 1
ATOM 2376 C C . VAL A 1 299 ? 18.748 -26.553 -42.826 1.00 52.19 299 VAL A C 1
ATOM 2378 O O . VAL A 1 299 ? 17.749 -27.172 -43.173 1.00 52.19 299 VAL A O 1
ATOM 2381 N N . SER A 1 300 ? 18.802 -25.224 -42.910 1.00 52.38 300 SER A N 1
ATOM 2382 C CA . SER A 1 300 ? 18.070 -24.548 -43.979 1.00 52.38 300 SER A CA 1
ATOM 2383 C C . SER A 1 300 ? 18.893 -24.774 -45.243 1.00 52.38 300 SER A C 1
ATOM 2385 O O . SER A 1 300 ? 20.054 -24.372 -45.280 1.00 52.38 300 SER A O 1
ATOM 2387 N N . GLU A 1 301 ? 18.320 -25.455 -46.234 1.00 52.03 301 GLU A N 1
ATOM 2388 C CA . GLU A 1 301 ? 18.970 -25.819 -47.507 1.00 52.03 301 GLU A CA 1
ATOM 2389 C C . GLU A 1 301 ? 19.381 -24.620 -48.382 1.00 52.03 301 GLU A C 1
ATOM 2391 O O . GLU A 1 301 ? 20.013 -24.817 -49.413 1.00 52.03 301 GLU A O 1
ATOM 2396 N N . ASP A 1 302 ? 19.106 -23.383 -47.965 1.00 50.22 302 ASP A N 1
ATOM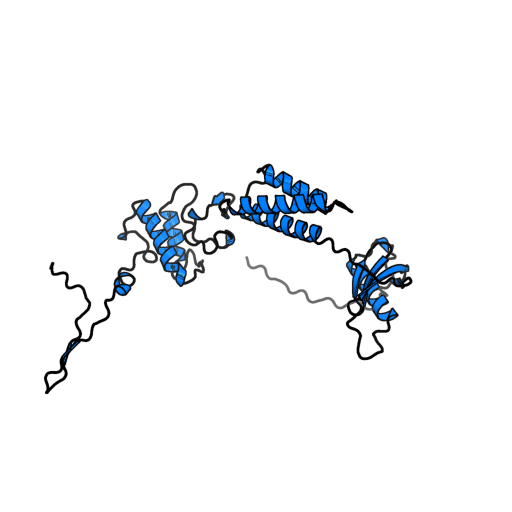 2397 C CA . ASP A 1 302 ? 19.522 -22.180 -48.685 1.00 50.22 302 ASP A CA 1
ATOM 2398 C C . ASP A 1 302 ? 20.878 -21.657 -48.181 1.00 50.22 302 ASP A C 1
ATOM 2400 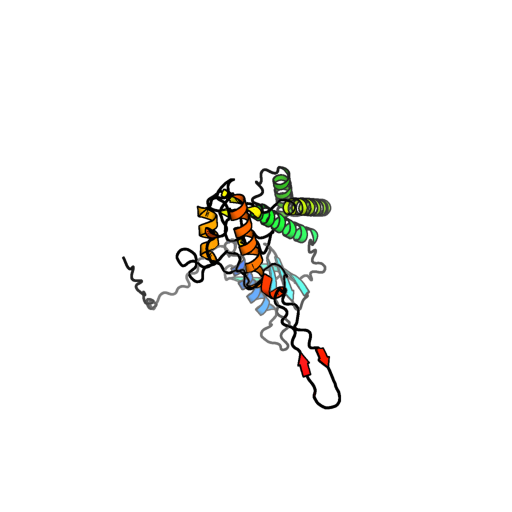O O . ASP A 1 302 ? 20.947 -20.741 -47.354 1.00 50.22 302 ASP A O 1
ATOM 2404 N N . ARG A 1 303 ? 21.973 -22.234 -48.690 1.00 43.16 303 ARG A N 1
ATOM 2405 C CA . ARG A 1 303 ? 23.297 -21.591 -48.739 1.00 43.16 303 ARG A CA 1
ATOM 2406 C C . ARG A 1 303 ? 24.107 -22.034 -49.947 1.00 43.16 303 ARG A C 1
ATOM 2408 O O . ARG A 1 303 ? 24.206 -23.258 -50.170 1.00 43.16 303 ARG A O 1
#

Secondary structure (DSSP, 8-state):
-------PPPPPPPS-----------GGGS-HHHHHHHHHHHHHHHTTTTS-SSPPS--EEEEE-SSEEEEEETTEEEEEEEEE-TTS-EEE-PPEE-S-----HHHHHHHHHHHHHHHHHHHTT--TTSHHHHHHHHHHHHHHT-SS--HHHHHHHHHHHHHHHHHHHHSPPEEEETTEEEEGGGEEE-S-TT-GGG-EEE--SSSS--HHHHHHHHHHTSTT-BTTB-----TTTHHHHHHHHHHHHHHTT--GGGS-TTTS--HHHHGGGG-----EEEEE-SS-EEEEE---S---S--

Sequence (303 aa):
SLTLYQKVSPRSPLPGGNPLALYKESTSELSDENKRSLLQTALTDEYQLKKETPIPSGVYVEDIFEDYLIYNVNGQAYKASYTLAEDGTATFGEPEKVIAQKVYEPMEALQTKYSEVIKEAGRRNASLDSTRLKKIVELCQELLSSEEPEEDKIKKATKEADKTLAWLKEQAAVKTEEGVQYPASAFAYTPDLNDPTTWMLRLFEGEEVTKSQLSKASAFLSPGGYKGQKVVIKESDLPSVKRRIRFEYRKIGVDSNDMPKWVKEVETREEIRNYIPLTEAKFDKGRATVIVIKPGFNVSEDR

Foldseek 3Di:
DDDDDDDDDDDDDDPDDPPPPDPLDPPVPDDPVRLQVLVQVLVCVVVVLVDDPPRFPDKHWPADDPFWTWIDTNNWIWIWGWDQDSVSRIDTHDIHTPPDDPPLPLLVLLVVLLVLLVVLCVQQVVPCPPPLSVVLNVLSVVQNPDPDDDSVSSVVSSVSSVVSSVVSVVRFGWDADPNDTHGLLQALDPPDRSHNVLGDQGQDDPPDGDPVSLVLSLQLLDPCGRVNDHDDDDPVCLLSSLVSSVVNCVVVPHDLVRHDPSSRDPVPDVVCVPQPPFDWDWDDPPPDTDTDGDHSDDPPVPD

pLDDT: mean 82.76, std 18.49, range [29.27, 98.0]